Protein AF-A0A7W8QRR0-F1 (afdb_monomer)

Foldseek 3Di:
DDDDPPVLVVDDPVVNVVVVVVVVVVVVVVVVVVVVVVVVLVDAPPFADPPFPDRAWDFPVLQDPVLCCVLANAKDWPDWDWDGDRQKTKIKTKIWHPPCVVVVHFIKMKMKIKIQGHQHSVNPRHLQNVQLVVLVVVPVPFPPKDADPLQPDSKIKGAPDPPFLKIWIWHDDRNMIMIMIMFGDPPTDDDGDHNVNNRVSRSSSSSSSSVSD

Nearest PDB structures (foldseek):
  3aae-assembly1_A  TM=3.406E-01  e=8.409E-02  Gallus gallus
  3lk3-assembly1_A  TM=2.964E-01  e=2.289E-01  Gallus gallus
  5cxo-assembly1_A  TM=3.085E-01  e=5.195E+00  Streptomyces albus

Organism: NCBI:txid157465

Sequence (213 aa):
MAGLPNLWAAAPRRVRWAAAAAAAVLLLVAVSVTAVLWAESSGPSAEAGPDDLFQAAPECGDVPAGVLDAALGEAALDGAERGLLEDSDGAVCTWTSVGAAEDGAPPRVLRVDFRALFTDRAGEVPGAEAAADALAALEPIQRGVSAVPELGGDARAWRATPAGETAEVAFRKDNLIVRVSYGGADGADGPPLGYQDARTAAVAAAEGIEAAI

Secondary structure (DSSP, 8-state):
-PPPP-TTTSS-HHHHHHHHHHHHHHHHHHHHHHHHHHHHTTS---S--TT-S-SSPPPGGGS-HHHHHHHHSSEEEEEEEEEEETTEEEEEEEEEESSTTTTTPPPEEEEEEEEEEPPPTTSSS-HHHHHHHHHHTTGGG-SS-EE-GGG-TT-EEEESSTT---EEEEEEETTEEEEEEEEEPTT-SSPPPPHHHHHHHHHHHHHHHHTT-

Solvent-accessible surface area (backbone atoms only — not comparable to full-atom values): 11412 Å² total; per-residue (Å²): 139,81,79,80,73,66,67,78,77,76,50,58,69,68,58,54,50,52,51,50,50,51,50,51,50,52,50,51,52,50,53,49,51,51,52,50,54,52,48,59,76,64,46,54,40,89,57,44,37,95,84,32,81,45,69,55,36,64,54,72,83,68,54,51,65,71,39,47,41,73,70,41,45,54,62,44,81,78,43,80,47,73,48,81,42,74,27,20,28,32,21,39,27,32,33,37,26,49,71,30,67,83,77,67,38,47,39,37,34,45,34,41,38,30,34,12,26,25,22,37,90,84,68,79,49,49,7,41,56,54,26,50,51,58,56,56,67,54,57,89,78,54,71,77,67,37,79,36,68,93,55,36,91,82,11,35,34,30,44,73,39,100,88,50,35,31,10,30,28,39,33,63,58,69,9,26,34,43,37,24,33,17,27,57,47,87,91,51,70,65,80,78,60,51,40,69,60,20,35,52,47,16,49,54,40,46,53,52,44,60,77,74,108

Structure (mmCIF, N/CA/C/O backbone):
data_AF-A0A7W8QRR0-F1
#
_entry.id   AF-A0A7W8QRR0-F1
#
loop_
_atom_site.group_PDB
_atom_site.id
_atom_site.type_symbol
_atom_site.label_atom_id
_atom_site.label_alt_id
_atom_site.label_comp_id
_atom_site.label_asym_id
_atom_site.label_entity_id
_atom_site.label_seq_id
_atom_site.pdbx_PDB_ins_code
_atom_site.Cartn_x
_atom_site.Cartn_y
_atom_site.Cartn_z
_atom_site.occupancy
_atom_site.B_iso_or_equiv
_atom_site.auth_seq_id
_atom_site.auth_comp_id
_atom_site.auth_asym_id
_atom_site.auth_atom_id
_atom_site.pdbx_PDB_model_num
ATOM 1 N N . MET A 1 1 ? 22.836 8.130 -76.684 1.00 40.75 1 MET A N 1
ATOM 2 C CA . MET A 1 1 ? 22.484 8.330 -75.263 1.00 40.75 1 MET A CA 1
ATOM 3 C C . MET A 1 1 ? 21.878 9.720 -75.136 1.00 40.75 1 MET A C 1
ATOM 5 O O . MET A 1 1 ? 22.618 10.690 -75.103 1.00 40.75 1 MET A O 1
ATOM 9 N N . ALA A 1 2 ? 20.551 9.830 -75.205 1.00 44.88 2 ALA A N 1
ATOM 10 C CA . ALA A 1 2 ? 19.838 11.091 -75.005 1.00 44.88 2 ALA A CA 1
ATOM 11 C C . ALA A 1 2 ? 19.289 11.082 -73.575 1.00 44.88 2 ALA A C 1
ATOM 13 O O . ALA A 1 2 ? 18.556 10.163 -73.211 1.00 44.88 2 ALA A O 1
ATOM 14 N N . GLY A 1 3 ? 19.723 12.041 -72.755 1.00 51.47 3 GLY A N 1
ATOM 15 C CA . GLY A 1 3 ? 19.289 12.170 -71.368 1.00 51.47 3 GLY A CA 1
ATOM 16 C C . GLY A 1 3 ? 17.787 12.424 -71.297 1.00 51.47 3 GLY A C 1
ATOM 17 O O . GLY A 1 3 ? 17.265 13.259 -72.035 1.00 51.47 3 GLY A O 1
ATOM 18 N N . LEU A 1 4 ? 17.098 11.686 -70.425 1.00 55.16 4 LEU A N 1
ATOM 19 C CA . LEU A 1 4 ? 15.689 11.915 -70.120 1.00 55.16 4 LEU A CA 1
ATOM 20 C C . LEU A 1 4 ? 15.505 13.391 -69.720 1.00 55.16 4 LEU A C 1
ATOM 22 O O . LEU A 1 4 ? 16.163 13.842 -68.778 1.00 55.16 4 LEU A O 1
ATOM 26 N N . PRO A 1 5 ? 14.663 14.169 -70.424 1.00 55.78 5 PRO A N 1
ATOM 27 C CA . PRO A 1 5 ? 14.423 15.554 -70.058 1.00 55.78 5 PRO A CA 1
ATOM 28 C C . PRO A 1 5 ? 13.797 15.604 -68.663 1.00 55.78 5 PRO A C 1
ATOM 30 O O . PRO A 1 5 ? 12.880 14.845 -68.354 1.00 55.78 5 PRO A O 1
ATOM 33 N N . ASN A 1 6 ? 14.297 16.509 -67.819 1.00 60.16 6 ASN A N 1
ATOM 34 C CA . ASN A 1 6 ? 13.761 16.775 -66.486 1.00 60.16 6 ASN A CA 1
ATOM 35 C C . ASN A 1 6 ? 12.309 17.270 -66.612 1.00 60.16 6 ASN A C 1
ATOM 37 O O . ASN A 1 6 ? 12.057 18.470 -66.723 1.00 60.16 6 ASN A O 1
ATOM 41 N N . LEU A 1 7 ? 11.344 16.345 -66.593 1.00 58.03 7 LEU A N 1
ATOM 42 C CA . LEU A 1 7 ? 9.901 16.610 -66.713 1.00 58.03 7 LEU A CA 1
ATOM 43 C C . LEU A 1 7 ? 9.399 17.621 -65.662 1.00 58.03 7 LEU A C 1
ATOM 45 O O . LEU A 1 7 ? 8.435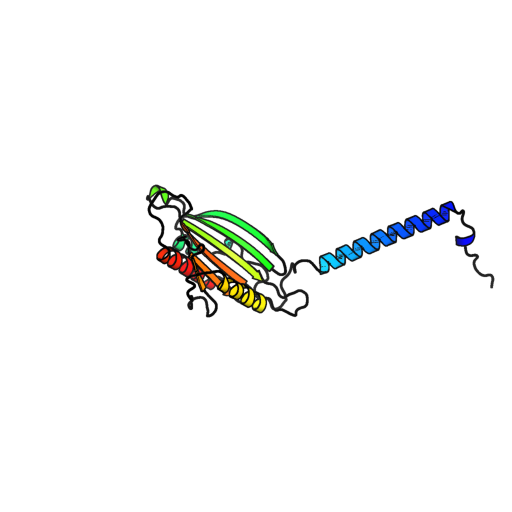 18.347 -65.888 1.00 58.03 7 LEU A O 1
ATOM 49 N N . TRP A 1 8 ? 10.124 17.751 -64.549 1.00 55.97 8 TRP A N 1
ATOM 50 C CA . TRP A 1 8 ? 9.920 18.763 -63.512 1.00 55.97 8 TRP A CA 1
ATOM 51 C C . TRP A 1 8 ? 10.148 20.211 -63.966 1.00 55.97 8 TRP A C 1
ATOM 53 O O . TRP A 1 8 ? 9.501 21.127 -63.456 1.00 55.97 8 TRP A O 1
ATOM 63 N N . ALA A 1 9 ? 11.057 20.447 -64.914 1.00 60.22 9 ALA A N 1
ATOM 64 C CA . ALA A 1 9 ? 11.371 21.790 -65.398 1.00 60.22 9 ALA A CA 1
ATOM 65 C C . ALA A 1 9 ? 10.285 22.340 -66.340 1.00 60.22 9 ALA A C 1
ATOM 67 O O . ALA A 1 9 ? 10.085 23.553 -66.381 1.00 60.22 9 ALA A O 1
ATOM 68 N N . ALA A 1 10 ? 9.565 21.453 -67.036 1.00 59.53 10 ALA A N 1
ATOM 69 C CA . ALA A 1 10 ? 8.539 21.787 -68.026 1.00 59.53 10 ALA A CA 1
ATOM 70 C C . ALA A 1 10 ? 7.119 21.944 -67.440 1.00 59.53 10 ALA A C 1
ATOM 72 O O . ALA A 1 10 ? 6.207 22.376 -68.143 1.00 59.53 10 ALA A O 1
ATOM 73 N N . ALA A 1 11 ? 6.910 21.608 -66.163 1.00 60.38 11 ALA A N 1
ATOM 74 C CA . ALA A 1 11 ? 5.594 21.682 -65.534 1.00 60.38 11 ALA A CA 1
ATOM 75 C C . ALA A 1 11 ? 5.156 23.140 -65.255 1.00 60.38 11 ALA A C 1
ATOM 77 O O . ALA A 1 11 ? 5.976 23.960 -64.816 1.00 60.38 11 ALA A O 1
ATOM 78 N N . PRO A 1 12 ? 3.860 23.479 -65.433 1.00 70.44 12 PRO A N 1
ATOM 79 C CA . PRO A 1 12 ? 3.345 24.807 -65.123 1.00 70.44 12 PRO A CA 1
ATOM 80 C C . PRO A 1 12 ? 3.604 25.156 -63.657 1.00 70.44 12 PRO A C 1
ATOM 82 O O . PRO A 1 12 ? 3.466 24.312 -62.771 1.00 70.44 12 PRO A O 1
ATOM 85 N N . ARG A 1 13 ? 3.919 26.428 -63.382 1.00 68.50 13 ARG A N 1
ATOM 86 C CA . ARG A 1 13 ? 4.275 26.927 -62.039 1.00 68.50 13 ARG A CA 1
ATOM 87 C C . ARG A 1 13 ? 3.301 26.440 -60.955 1.00 68.50 13 ARG A C 1
ATOM 89 O O . ARG A 1 13 ? 3.744 25.998 -59.905 1.00 68.50 13 ARG A O 1
ATOM 96 N N . ARG A 1 14 ? 1.991 26.436 -61.238 1.00 67.50 14 ARG A N 1
ATOM 97 C CA . ARG A 1 14 ? 0.933 25.975 -60.315 1.00 67.50 14 ARG A CA 1
ATOM 98 C C . ARG A 1 14 ? 1.041 24.489 -59.942 1.00 67.50 14 ARG A C 1
ATOM 100 O O . ARG A 1 14 ? 0.810 24.151 -58.79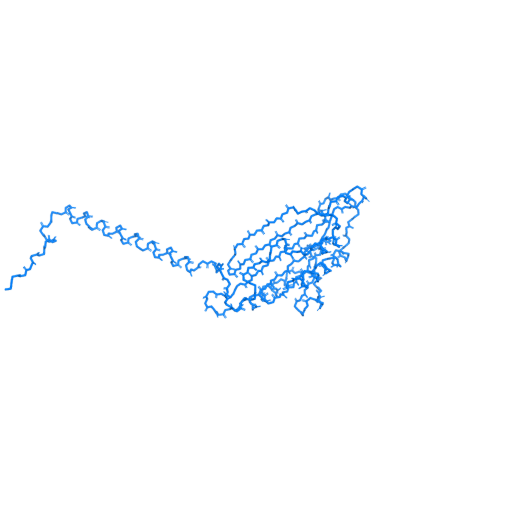0 1.00 67.50 14 ARG A O 1
ATOM 107 N N . VAL A 1 15 ? 1.445 23.625 -60.876 1.00 69.75 15 VAL A N 1
ATOM 108 C CA . VAL A 1 15 ? 1.649 22.183 -60.633 1.00 69.75 15 VAL A CA 1
ATOM 109 C C . VAL A 1 15 ? 2.884 21.955 -59.760 1.00 69.75 15 VAL A C 1
ATOM 111 O O . VAL A 1 15 ? 2.855 21.133 -58.851 1.00 69.75 15 VAL A O 1
ATOM 114 N N . ARG A 1 16 ? 3.946 22.742 -59.970 1.00 69.81 16 ARG A N 1
ATOM 115 C CA . ARG A 1 16 ? 5.166 22.691 -59.145 1.00 69.81 16 ARG A CA 1
ATOM 116 C C . ARG A 1 16 ? 4.905 23.176 -57.715 1.00 69.81 16 ARG A C 1
ATOM 118 O O . ARG A 1 16 ? 5.397 22.563 -56.777 1.00 69.81 16 ARG A O 1
ATOM 125 N N . TRP A 1 17 ? 4.093 24.223 -57.550 1.00 73.38 17 TRP A N 1
ATOM 126 C CA . TRP A 1 17 ? 3.653 24.702 -56.234 1.00 73.38 17 TRP A CA 1
ATOM 127 C C . TRP A 1 17 ? 2.748 23.695 -55.517 1.00 73.38 17 TRP A C 1
ATOM 129 O O . TRP A 1 17 ? 2.952 23.452 -54.334 1.00 73.38 17 TRP A O 1
ATOM 139 N N . ALA A 1 18 ? 1.804 23.067 -56.223 1.00 71.81 18 ALA A N 1
ATOM 140 C CA . ALA A 1 18 ? 0.949 22.029 -55.647 1.00 71.81 18 ALA A CA 1
ATOM 141 C C . ALA A 1 18 ? 1.757 20.797 -55.201 1.00 71.81 18 ALA A C 1
ATOM 143 O O . ALA A 1 18 ? 1.538 20.285 -54.107 1.00 71.81 18 ALA A O 1
ATOM 144 N N . ALA A 1 19 ? 2.736 20.363 -56.002 1.00 71.75 19 ALA A N 1
ATOM 145 C CA . ALA A 1 19 ? 3.623 19.256 -55.647 1.00 71.75 19 ALA A CA 1
ATOM 146 C C . ALA A 1 19 ? 4.534 19.594 -54.454 1.00 71.75 19 ALA A C 1
ATOM 148 O O . ALA A 1 19 ? 4.700 18.772 -53.558 1.00 71.75 19 ALA A O 1
ATOM 149 N N . ALA A 1 20 ? 5.086 20.812 -54.407 1.00 75.56 20 ALA A N 1
ATOM 150 C CA . ALA A 1 20 ? 5.884 21.273 -53.272 1.00 75.56 20 ALA A CA 1
ATOM 151 C C . ALA A 1 20 ? 5.048 21.383 -51.987 1.00 75.56 20 ALA A C 1
ATOM 153 O O . ALA A 1 20 ? 5.510 20.977 -50.925 1.00 75.56 20 ALA A O 1
ATOM 154 N N . ALA A 1 21 ? 3.806 21.869 -52.083 1.00 75.25 21 ALA A N 1
ATOM 155 C CA . ALA A 1 21 ? 2.882 21.926 -50.955 1.00 75.25 21 ALA A CA 1
ATOM 156 C C . ALA A 1 21 ? 2.516 20.521 -50.454 1.00 75.25 21 ALA A C 1
ATOM 158 O O . ALA A 1 21 ? 2.572 20.272 -49.255 1.00 75.25 21 ALA A O 1
ATOM 159 N N . ALA A 1 22 ? 2.220 19.582 -51.357 1.00 76.19 22 ALA A N 1
ATOM 160 C CA . ALA A 1 22 ? 1.944 18.195 -50.990 1.00 76.19 22 ALA A CA 1
ATOM 161 C C . ALA A 1 22 ? 3.152 17.525 -50.311 1.00 76.19 22 ALA A C 1
ATOM 163 O O . ALA A 1 22 ? 2.991 16.866 -49.287 1.00 76.19 22 ALA A O 1
ATOM 164 N N . ALA A 1 23 ? 4.365 17.742 -50.829 1.00 77.88 23 ALA A N 1
ATOM 165 C CA . ALA A 1 23 ? 5.591 17.238 -50.213 1.00 77.88 23 ALA A CA 1
ATOM 166 C C . ALA A 1 23 ? 5.844 17.855 -48.827 1.00 77.88 23 ALA A C 1
ATOM 168 O O . ALA A 1 23 ? 6.228 17.145 -47.903 1.00 77.88 23 ALA A O 1
ATOM 169 N N . ALA A 1 24 ? 5.586 19.156 -48.661 1.00 78.81 24 ALA A N 1
ATOM 170 C CA . ALA A 1 24 ? 5.710 19.833 -47.374 1.00 78.81 24 ALA A CA 1
ATOM 171 C C . ALA A 1 24 ? 4.697 19.307 -46.345 1.00 78.81 24 ALA A C 1
ATOM 173 O O . ALA A 1 24 ? 5.064 19.083 -45.196 1.00 78.81 24 ALA A O 1
ATOM 174 N N . VAL A 1 25 ? 3.448 19.052 -46.755 1.00 82.19 25 VAL A N 1
ATOM 175 C CA . VAL A 1 25 ? 2.437 18.430 -45.885 1.00 82.19 25 VAL A CA 1
ATOM 176 C C . VAL A 1 25 ? 2.857 17.014 -45.496 1.00 82.19 25 VAL A C 1
ATOM 178 O O . VAL A 1 25 ? 2.801 16.677 -44.320 1.00 82.19 25 VAL A O 1
ATOM 181 N N . LEU A 1 26 ? 3.335 16.202 -46.441 1.00 81.12 26 LEU A N 1
ATOM 182 C CA . LEU A 1 26 ? 3.816 14.848 -46.145 1.00 81.12 26 LEU A CA 1
ATOM 183 C C . LEU A 1 26 ? 5.010 14.851 -45.184 1.00 81.12 26 LEU A C 1
ATOM 185 O O . LEU A 1 26 ? 5.054 14.026 -44.279 1.00 81.12 26 LEU A O 1
ATOM 189 N N . LEU A 1 27 ? 5.943 15.794 -45.337 1.00 84.00 27 LEU A N 1
ATOM 190 C CA . LEU A 1 27 ? 7.058 15.973 -44.404 1.00 84.00 27 LEU A CA 1
ATOM 191 C C . LEU A 1 27 ? 6.576 16.398 -43.015 1.00 84.00 27 LEU A C 1
ATOM 193 O O . LEU A 1 27 ? 7.043 15.848 -42.026 1.00 84.00 27 LEU A O 1
ATOM 197 N N . LEU A 1 28 ? 5.624 17.330 -42.928 1.00 80.81 28 LEU A N 1
ATOM 198 C CA . LEU A 1 28 ? 5.029 17.738 -41.653 1.00 80.81 28 LEU A CA 1
ATOM 199 C C . LEU A 1 28 ? 4.323 16.570 -40.958 1.00 80.81 28 LEU A C 1
ATOM 201 O O . LEU A 1 28 ? 4.505 16.388 -39.757 1.00 80.81 28 LEU A O 1
ATOM 205 N N . VAL A 1 29 ? 3.570 15.755 -41.703 1.00 78.12 29 VAL A N 1
ATOM 206 C CA . VAL A 1 29 ? 2.917 14.543 -41.182 1.00 78.12 29 VAL A CA 1
ATOM 207 C C . VAL A 1 29 ? 3.959 13.524 -40.724 1.00 78.12 29 VAL A C 1
ATOM 209 O O . VAL A 1 29 ? 3.855 13.008 -39.620 1.00 78.12 29 VAL A O 1
ATOM 212 N N . ALA A 1 30 ? 5.002 13.271 -41.516 1.00 75.81 30 ALA A N 1
ATOM 213 C CA . ALA A 1 30 ? 6.063 12.344 -41.134 1.00 75.81 30 ALA A CA 1
ATOM 214 C C . ALA A 1 30 ? 6.783 12.796 -39.854 1.00 75.81 30 ALA A C 1
ATOM 216 O O . ALA A 1 30 ? 6.944 11.992 -38.946 1.00 75.81 30 ALA A O 1
ATOM 217 N N . VAL A 1 31 ? 7.141 14.083 -39.754 1.00 81.38 31 VAL A N 1
ATOM 218 C CA . VAL A 1 31 ? 7.804 14.660 -38.573 1.00 81.38 31 VAL A CA 1
ATOM 219 C C . VAL A 1 31 ? 6.910 14.587 -37.338 1.00 81.38 31 VAL A C 1
ATOM 221 O O . VAL A 1 31 ? 7.394 14.246 -36.262 1.00 81.38 31 VAL A O 1
ATOM 224 N N . SER A 1 32 ? 5.614 14.876 -37.477 1.00 70.44 32 SER A N 1
ATOM 225 C CA . SER A 1 32 ? 4.671 14.792 -36.356 1.00 70.44 32 SER A CA 1
ATOM 226 C C . SER A 1 32 ? 4.441 13.349 -35.910 1.00 70.44 32 SER A C 1
ATOM 228 O O . SER A 1 32 ? 4.484 13.091 -34.714 1.00 70.44 32 SER A O 1
ATOM 230 N N . VAL A 1 33 ? 4.312 12.394 -36.836 1.00 71.31 33 VAL A N 1
ATOM 231 C CA . VAL A 1 33 ? 4.212 10.963 -36.501 1.00 71.31 33 VAL A CA 1
ATOM 232 C C . VAL A 1 33 ? 5.488 10.460 -35.825 1.00 71.31 33 VAL A C 1
ATOM 234 O O . VAL A 1 33 ? 5.399 9.790 -34.804 1.00 71.31 33 VAL A O 1
ATOM 237 N N . THR A 1 34 ? 6.681 10.819 -36.312 1.00 67.44 34 THR A N 1
ATOM 238 C CA . THR A 1 34 ? 7.929 10.424 -35.638 1.00 67.44 34 THR A CA 1
ATOM 239 C C . THR A 1 34 ? 8.107 11.102 -34.285 1.00 67.44 34 THR A C 1
ATOM 241 O O . THR A 1 34 ? 8.627 10.473 -33.375 1.00 67.44 34 THR A O 1
ATOM 244 N N . ALA A 1 35 ? 7.668 12.354 -34.121 1.00 66.56 35 ALA A N 1
ATOM 245 C CA . ALA A 1 35 ? 7.717 13.039 -32.831 1.00 66.56 35 ALA A CA 1
ATOM 246 C C . ALA A 1 35 ? 6.758 12.404 -31.813 1.00 66.56 35 ALA A C 1
ATOM 248 O O . ALA A 1 35 ? 7.129 12.261 -30.654 1.00 66.56 35 ALA A O 1
ATOM 249 N N . VAL A 1 36 ? 5.564 11.981 -32.247 1.00 62.91 36 VAL A N 1
ATOM 250 C CA . VAL A 1 36 ? 4.604 11.252 -31.403 1.00 62.91 36 VAL A CA 1
ATOM 251 C C . VAL A 1 36 ? 5.145 9.877 -31.029 1.00 62.91 36 VAL A C 1
ATOM 253 O O . VAL A 1 36 ? 5.167 9.560 -29.851 1.00 62.91 36 VAL A O 1
ATOM 256 N N . LEU A 1 37 ? 5.675 9.107 -31.982 1.00 62.62 37 LEU A N 1
ATOM 257 C CA . LEU A 1 37 ? 6.268 7.794 -31.699 1.00 62.62 37 LEU A CA 1
ATOM 258 C C . LEU A 1 37 ? 7.496 7.895 -30.782 1.00 62.62 37 LEU A C 1
ATOM 260 O O . LEU A 1 37 ? 7.710 7.037 -29.932 1.00 62.62 37 LEU A O 1
ATOM 264 N N . TRP A 1 38 ? 8.299 8.953 -30.927 1.00 62.28 38 TRP A N 1
ATOM 265 C CA . TRP A 1 38 ? 9.433 9.206 -30.041 1.00 62.28 38 TRP A CA 1
ATOM 266 C C . TRP A 1 38 ? 8.976 9.625 -28.636 1.00 62.28 38 TRP A C 1
ATOM 268 O O . TRP A 1 38 ? 9.526 9.150 -27.644 1.00 62.28 38 TRP A O 1
ATOM 278 N N . ALA A 1 39 ? 7.926 10.443 -28.536 1.00 57.31 39 ALA A N 1
ATOM 279 C CA . ALA A 1 39 ? 7.293 10.787 -27.266 1.00 57.31 39 ALA A CA 1
ATOM 280 C C . ALA A 1 39 ? 6.615 9.574 -26.600 1.00 57.31 39 ALA A C 1
ATOM 282 O O . ALA A 1 39 ? 6.719 9.428 -25.391 1.00 57.31 39 ALA A O 1
ATOM 283 N N . GLU A 1 40 ? 6.004 8.664 -27.364 1.00 54.09 40 GLU A N 1
ATOM 284 C CA . GLU A 1 40 ? 5.464 7.394 -26.855 1.00 54.09 40 GLU A CA 1
ATOM 285 C C . GLU A 1 40 ? 6.587 6.461 -26.387 1.00 54.09 40 GLU A C 1
ATOM 287 O O . GLU A 1 40 ? 6.479 5.861 -25.321 1.00 54.09 40 GLU A O 1
ATOM 292 N N . SER A 1 41 ? 7.721 6.424 -27.097 1.00 52.78 41 SER A N 1
ATOM 293 C CA . SER A 1 41 ? 8.932 5.725 -26.635 1.00 52.78 41 SER A CA 1
ATOM 294 C C . SER A 1 41 ? 9.626 6.400 -25.445 1.00 52.78 41 SER A C 1
ATOM 296 O O . SER A 1 41 ? 10.570 5.841 -24.900 1.00 52.78 41 SER A O 1
ATOM 298 N N . SER A 1 42 ? 9.165 7.591 -25.053 1.00 53.47 42 SER A N 1
ATOM 299 C CA . SER A 1 42 ? 9.617 8.355 -23.884 1.00 53.47 42 SER A CA 1
ATOM 300 C C . SER A 1 42 ? 8.521 8.481 -22.814 1.00 53.47 42 SER A C 1
ATOM 302 O O . SER A 1 42 ? 8.705 9.216 -21.850 1.00 53.47 42 SER A O 1
ATOM 304 N N . GLY A 1 43 ? 7.370 7.815 -22.984 1.00 53.44 43 GLY A N 1
ATOM 305 C CA . GLY A 1 43 ? 6.260 7.854 -22.027 1.00 53.44 43 GLY A CA 1
ATOM 306 C C . GLY A 1 43 ? 6.580 7.098 -20.730 1.00 53.44 43 GLY A C 1
ATOM 307 O O . GLY A 1 43 ? 7.647 6.498 -20.643 1.00 53.44 43 GLY A O 1
ATOM 308 N N . PRO A 1 44 ? 5.681 7.057 -19.735 1.00 56.22 44 PRO A N 1
ATOM 309 C CA . PRO A 1 44 ? 5.832 6.153 -18.586 1.00 56.22 44 PRO A CA 1
ATOM 310 C C . PRO A 1 44 ? 6.162 4.728 -19.075 1.00 56.22 44 PRO A C 1
ATOM 312 O O . PRO A 1 44 ? 5.559 4.288 -20.061 1.00 56.22 44 PRO A O 1
ATOM 315 N N . SER A 1 45 ? 7.128 4.011 -18.484 1.00 59.19 45 SER A N 1
ATOM 316 C CA . SER A 1 45 ? 7.287 2.583 -18.798 1.00 59.19 45 SER A CA 1
ATOM 317 C C . SER A 1 45 ? 5.999 1.875 -18.395 1.00 59.19 45 SER A C 1
ATOM 319 O O . SER A 1 45 ? 5.652 1.801 -17.222 1.00 59.19 45 SER A O 1
ATOM 321 N N . ALA A 1 46 ? 5.241 1.437 -19.400 1.00 66.12 46 ALA A N 1
ATOM 322 C CA . ALA A 1 46 ? 3.957 0.768 -19.218 1.00 66.12 46 ALA A CA 1
ATOM 323 C C . ALA A 1 46 ? 4.119 -0.721 -18.874 1.00 66.12 46 ALA A C 1
ATOM 325 O O . ALA A 1 46 ? 3.131 -1.394 -18.599 1.00 66.12 46 ALA A O 1
ATOM 326 N N . GLU A 1 47 ? 5.348 -1.231 -18.938 1.00 79.31 47 GLU A N 1
ATOM 327 C CA . GLU A 1 47 ? 5.682 -2.637 -18.768 1.00 79.31 47 GLU A CA 1
ATOM 328 C C . GLU A 1 47 ? 6.884 -2.754 -17.836 1.00 79.31 47 GLU A C 1
ATOM 330 O O . GLU A 1 47 ? 7.790 -1.916 -17.870 1.00 79.31 47 GLU A O 1
ATOM 335 N N . ALA A 1 48 ? 6.872 -3.797 -17.015 1.00 86.38 48 ALA A N 1
ATOM 336 C CA . ALA A 1 48 ? 7.962 -4.110 -16.116 1.00 86.38 48 ALA A CA 1
ATOM 337 C C . ALA A 1 48 ? 9.174 -4.672 -16.871 1.00 86.38 48 ALA A C 1
ATOM 339 O O . ALA A 1 48 ? 9.058 -5.289 -17.935 1.00 86.38 48 ALA A O 1
ATOM 340 N N . GLY A 1 49 ? 10.354 -4.478 -16.293 1.00 86.12 49 GLY A N 1
ATOM 341 C CA . GLY A 1 49 ? 11.581 -5.107 -16.744 1.00 86.12 49 GLY A CA 1
ATOM 342 C C . GLY A 1 49 ? 11.552 -6.631 -16.557 1.00 86.12 49 GLY A C 1
ATOM 343 O O . GLY A 1 49 ? 10.769 -7.168 -15.770 1.00 86.12 49 GLY A O 1
ATOM 344 N N . PRO A 1 50 ? 12.435 -7.363 -17.257 1.00 86.75 50 PRO A N 1
ATOM 345 C CA . PRO A 1 50 ? 12.501 -8.823 -17.168 1.00 86.75 50 PRO A CA 1
ATOM 346 C C . PRO A 1 50 ? 12.934 -9.333 -15.786 1.00 86.75 50 PRO A C 1
ATOM 348 O O . PRO A 1 50 ? 12.638 -10.478 -15.449 1.00 86.75 50 PRO A O 1
ATOM 351 N N . ASP A 1 51 ? 13.630 -8.497 -15.016 1.00 89.69 51 ASP A N 1
ATOM 352 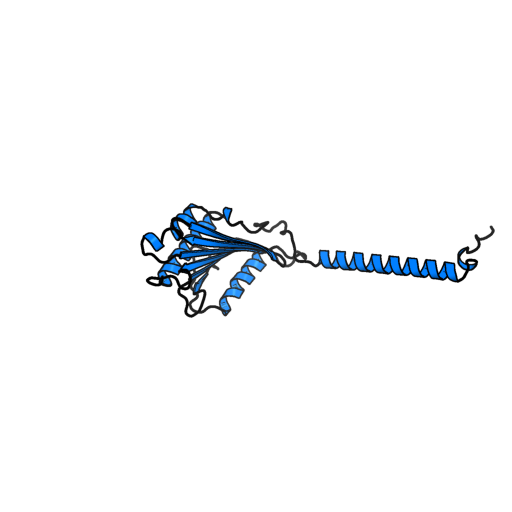C CA . ASP A 1 51 ? 14.134 -8.822 -13.681 1.00 89.69 51 ASP A CA 1
ATOM 353 C C . ASP A 1 5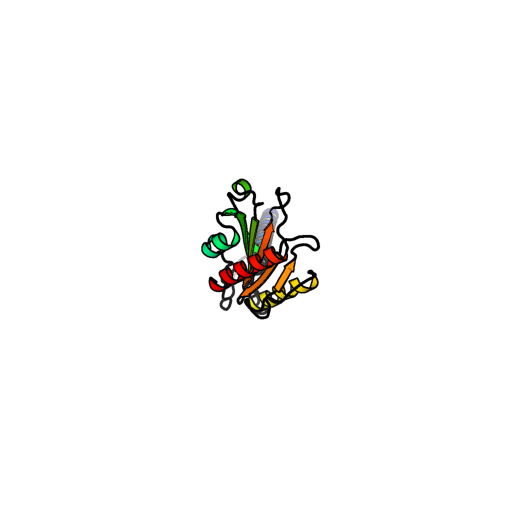1 ? 13.220 -8.296 -12.557 1.00 89.69 51 ASP A C 1
ATOM 355 O O . ASP A 1 51 ? 13.467 -8.590 -11.390 1.00 89.69 51 ASP A O 1
ATOM 359 N N . ASP A 1 52 ? 12.158 -7.551 -12.890 1.00 94.31 52 ASP A N 1
ATOM 360 C CA . ASP A 1 52 ? 11.184 -7.072 -11.908 1.00 94.31 52 ASP A CA 1
ATOM 361 C C . ASP A 1 52 ? 10.280 -8.228 -11.458 1.00 94.31 52 ASP A C 1
ATOM 363 O O . ASP A 1 52 ? 9.616 -8.878 -12.277 1.00 94.31 52 ASP A O 1
ATOM 367 N N . LEU A 1 53 ? 10.209 -8.480 -10.148 1.00 96.12 53 LEU A N 1
ATOM 368 C CA . LEU A 1 53 ? 9.389 -9.567 -9.611 1.00 96.12 53 LEU A CA 1
ATOM 369 C C . LEU A 1 53 ? 7.890 -9.328 -9.853 1.00 96.12 53 LEU A C 1
ATOM 371 O O . LEU A 1 53 ? 7.164 -10.228 -10.282 1.00 96.12 53 LEU A O 1
ATOM 375 N N . PHE A 1 54 ? 7.429 -8.108 -9.589 1.00 95.00 54 PHE A N 1
ATOM 376 C CA . PHE A 1 54 ? 6.051 -7.681 -9.784 1.00 95.00 54 PHE A CA 1
ATOM 377 C C . PHE A 1 54 ? 5.906 -7.009 -11.145 1.00 95.00 54 PHE A C 1
ATOM 379 O O . PHE A 1 54 ? 6.290 -5.856 -11.336 1.00 95.00 54 PHE A O 1
ATOM 386 N N . GLN A 1 55 ? 5.306 -7.747 -12.079 1.00 92.62 55 GLN A N 1
ATOM 387 C CA . GLN A 1 55 ? 5.028 -7.292 -13.447 1.00 92.62 55 GLN A CA 1
ATOM 388 C C . GLN A 1 55 ? 3.845 -6.308 -13.527 1.00 92.62 55 GLN A C 1
ATOM 390 O O . GLN A 1 55 ? 3.641 -5.649 -14.543 1.00 92.62 55 GLN A O 1
ATOM 395 N N . ALA A 1 56 ? 3.053 -6.228 -12.458 1.00 92.25 56 ALA A N 1
ATOM 396 C CA . ALA A 1 56 ? 1.955 -5.293 -12.258 1.00 92.25 56 ALA A CA 1
ATOM 397 C C . ALA A 1 56 ? 1.689 -5.153 -10.749 1.00 92.25 56 ALA A C 1
ATOM 399 O O . ALA A 1 56 ? 2.075 -6.031 -9.970 1.00 92.25 56 ALA A O 1
ATOM 400 N N . ALA A 1 57 ? 1.018 -4.080 -10.328 1.00 94.50 57 ALA A N 1
ATOM 401 C CA . ALA A 1 57 ? 0.576 -3.962 -8.941 1.00 94.50 57 ALA A CA 1
ATOM 402 C C . ALA A 1 57 ? -0.530 -4.993 -8.637 1.00 94.50 57 ALA A C 1
ATOM 404 O O . ALA A 1 57 ? -1.401 -5.205 -9.492 1.00 94.50 57 ALA A O 1
ATOM 405 N N . PRO A 1 58 ? -0.527 -5.602 -7.432 1.00 96.12 58 PRO A N 1
ATOM 406 C CA . PRO A 1 58 ? -1.660 -6.382 -6.947 1.00 96.12 58 PRO A CA 1
ATOM 407 C C . PRO A 1 58 ? -2.970 -5.592 -6.993 1.00 96.12 58 PRO A C 1
ATOM 409 O O . PRO A 1 58 ? -2.997 -4.369 -6.835 1.00 96.12 58 PRO A O 1
ATOM 412 N N . GLU A 1 59 ? -4.069 -6.305 -7.192 1.00 94.00 59 GLU A N 1
ATOM 413 C CA . GLU A 1 59 ? -5.418 -5.759 -7.200 1.00 94.00 59 GLU A CA 1
ATOM 414 C C . GLU A 1 59 ? -6.058 -5.826 -5.810 1.00 94.00 59 GLU A C 1
ATOM 416 O O . GLU A 1 59 ? -5.632 -6.557 -4.918 1.00 94.00 59 GLU A O 1
ATOM 421 N N . CYS A 1 60 ? -7.167 -5.108 -5.621 1.00 95.44 60 CYS A N 1
ATOM 422 C CA . CYS A 1 60 ? -7.906 -5.147 -4.357 1.00 95.44 60 CYS A CA 1
ATOM 423 C C . CYS A 1 60 ? -8.424 -6.551 -4.010 1.00 95.44 60 CYS A C 1
ATOM 425 O O . CYS A 1 60 ? -8.593 -6.864 -2.835 1.00 95.44 60 CYS A O 1
ATOM 427 N N . GLY A 1 61 ? -8.660 -7.399 -5.017 1.00 94.56 61 GLY A N 1
ATOM 428 C CA . GLY A 1 61 ? -9.048 -8.798 -4.822 1.00 94.56 61 GLY A CA 1
ATOM 429 C C . GLY A 1 61 ? -7.915 -9.706 -4.336 1.00 94.56 61 GLY A C 1
ATOM 430 O O . GLY A 1 61 ? -8.205 -10.795 -3.846 1.00 94.56 61 GLY A O 1
ATOM 431 N N . ASP A 1 62 ? -6.660 -9.261 -4.435 1.00 96.00 62 ASP A N 1
ATOM 432 C CA . ASP A 1 62 ? -5.492 -10.017 -3.975 1.00 96.00 62 ASP A CA 1
ATOM 433 C C . ASP A 1 62 ? -5.241 -9.836 -2.468 1.00 96.00 62 ASP A C 1
ATOM 435 O O . ASP A 1 62 ? -4.495 -10.609 -1.866 1.00 96.00 62 ASP A O 1
ATOM 439 N N . VAL A 1 63 ? -5.892 -8.856 -1.821 1.00 97.50 63 VAL A N 1
ATOM 440 C CA . VAL A 1 63 ? -5.856 -8.724 -0.358 1.00 97.50 63 VAL A CA 1
ATOM 441 C C . VAL A 1 63 ? -6.618 -9.899 0.269 1.00 97.50 63 VAL A C 1
ATOM 443 O O . VAL A 1 63 ? -7.815 -10.057 0.008 1.00 97.50 63 VAL A O 1
ATOM 446 N N . PRO A 1 64 ? -5.980 -10.725 1.123 1.00 97.12 64 PRO A N 1
ATOM 447 C CA . PRO A 1 64 ? -6.628 -11.916 1.655 1.00 97.12 64 PRO A CA 1
ATOM 448 C C . PRO A 1 64 ? -7.879 -11.587 2.474 1.00 97.12 64 PRO A C 1
ATOM 450 O O . PRO A 1 64 ? -7.840 -10.749 3.374 1.00 97.12 64 PRO A O 1
ATOM 453 N N . ALA A 1 65 ? -8.969 -12.328 2.251 1.00 95.62 65 ALA A N 1
ATOM 454 C CA . ALA A 1 65 ? -10.213 -12.147 3.006 1.00 95.62 65 ALA A CA 1
ATOM 455 C C . ALA A 1 65 ? -10.002 -12.264 4.527 1.00 95.62 65 ALA A C 1
ATOM 457 O O . ALA A 1 65 ? -10.534 -11.463 5.281 1.00 95.62 65 ALA A O 1
ATOM 458 N N . GLY A 1 66 ? -9.139 -13.184 4.978 1.00 96.69 66 GLY A N 1
ATOM 459 C CA . GLY A 1 66 ? -8.813 -13.322 6.402 1.00 96.69 66 GLY A CA 1
ATOM 460 C C . GLY A 1 66 ? -8.123 -12.094 7.011 1.00 96.69 66 GLY A C 1
ATOM 461 O O . GLY A 1 66 ? -8.265 -11.859 8.207 1.00 96.69 66 GLY A O 1
ATOM 462 N N . VAL A 1 67 ? -7.412 -11.294 6.205 1.00 97.31 67 VAL A N 1
ATOM 463 C CA . VAL A 1 67 ? -6.849 -10.007 6.645 1.00 97.31 67 VAL A CA 1
ATOM 464 C C . VAL A 1 67 ? -7.959 -8.974 6.814 1.00 97.31 67 VAL A C 1
ATOM 466 O O . VAL A 1 67 ? -7.990 -8.277 7.827 1.00 97.31 67 VAL A O 1
ATOM 469 N N . LEU A 1 68 ? -8.885 -8.903 5.854 1.00 96.75 68 LEU A N 1
ATOM 470 C CA . LEU A 1 68 ? -10.034 -7.997 5.915 1.00 96.75 68 LEU A CA 1
ATOM 471 C C . LEU A 1 68 ? -10.942 -8.332 7.104 1.00 96.75 68 LEU A C 1
ATOM 473 O O . LEU A 1 68 ? -11.251 -7.443 7.892 1.00 96.75 68 LEU A O 1
ATOM 477 N N . ASP A 1 69 ? -11.271 -9.610 7.295 1.00 95.25 69 ASP A N 1
ATOM 478 C CA . ASP A 1 69 ? -12.105 -10.084 8.402 1.00 95.25 69 ASP A CA 1
ATOM 479 C C . ASP A 1 69 ? -11.455 -9.792 9.763 1.00 95.25 69 ASP A C 1
ATOM 481 O O . ASP A 1 69 ? -12.127 -9.373 10.706 1.00 95.25 69 ASP A O 1
ATOM 485 N N . ALA A 1 70 ? -10.136 -9.976 9.884 1.00 95.12 70 ALA A N 1
ATOM 486 C CA . ALA A 1 70 ? -9.417 -9.692 11.124 1.00 95.12 70 ALA A CA 1
ATOM 487 C C . ALA A 1 70 ? -9.332 -8.188 11.433 1.00 95.12 70 ALA A C 1
ATOM 489 O O . ALA A 1 70 ? -9.379 -7.801 12.601 1.00 95.12 70 ALA A O 1
ATOM 490 N N . ALA A 1 71 ? -9.190 -7.345 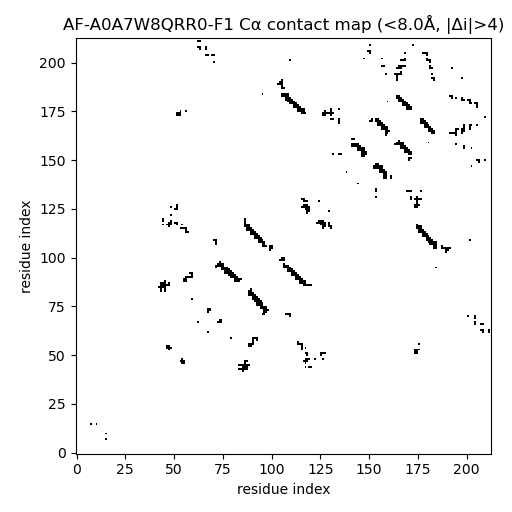10.405 1.00 94.75 71 ALA A N 1
ATOM 491 C CA . ALA A 1 71 ? -9.046 -5.902 10.571 1.00 94.75 71 ALA A CA 1
ATOM 492 C C . ALA A 1 71 ? -10.392 -5.180 10.739 1.00 94.75 71 ALA A C 1
ATOM 494 O O . ALA A 1 71 ? -10.484 -4.234 11.518 1.00 94.75 71 ALA A O 1
ATOM 495 N N . LEU A 1 72 ? -11.421 -5.596 10.001 1.00 93.75 72 LEU A N 1
ATOM 496 C CA . LEU A 1 72 ? -12.680 -4.863 9.855 1.00 93.75 72 LEU A CA 1
ATOM 497 C C . LEU A 1 72 ? -13.922 -5.676 10.243 1.00 93.75 72 LEU A C 1
ATOM 499 O O . LEU A 1 72 ? -14.990 -5.083 10.387 1.00 93.75 72 LEU A O 1
ATOM 503 N N . GLY A 1 73 ? -13.805 -6.994 10.428 1.00 92.25 73 GLY A N 1
ATOM 504 C CA . GLY A 1 73 ? -14.968 -7.874 10.499 1.00 92.25 73 GLY A CA 1
ATOM 505 C C . GLY A 1 73 ? -15.684 -7.903 9.152 1.00 92.25 73 GLY A C 1
ATOM 506 O O . GLY A 1 73 ? -15.055 -8.069 8.110 1.00 92.25 73 GLY A O 1
ATOM 507 N N . GLU A 1 74 ? -17.000 -7.699 9.154 1.00 90.75 74 GLU A N 1
ATOM 508 C CA . GLU A 1 74 ? -17.721 -7.482 7.901 1.00 90.75 74 GLU A CA 1
ATOM 509 C C . GLU A 1 74 ? -17.311 -6.133 7.292 1.00 90.75 74 GLU A C 1
ATOM 511 O O . GLU A 1 74 ? -17.375 -5.098 7.956 1.00 90.75 74 GLU A O 1
ATOM 516 N N . ALA A 1 75 ? -16.919 -6.118 6.017 1.00 92.88 75 ALA A N 1
ATOM 517 C CA . ALA A 1 75 ? -16.457 -4.913 5.333 1.00 92.88 75 ALA A CA 1
ATOM 518 C C . ALA A 1 75 ? -17.035 -4.781 3.922 1.00 92.88 75 ALA A C 1
ATOM 520 O O . ALA A 1 75 ? -17.235 -5.770 3.214 1.00 92.88 75 ALA A O 1
ATOM 521 N N . ALA A 1 76 ? -17.253 -3.539 3.497 1.00 94.06 76 ALA A N 1
ATOM 522 C CA . ALA A 1 76 ? -17.579 -3.195 2.120 1.00 94.06 76 ALA A CA 1
ATOM 523 C C . ALA A 1 76 ? -16.371 -2.530 1.451 1.00 94.06 76 ALA A C 1
ATOM 525 O O . ALA A 1 76 ? -15.672 -1.732 2.071 1.00 94.06 76 ALA A O 1
ATOM 526 N N . LEU A 1 77 ? -16.128 -2.866 0.183 1.00 96.06 77 LEU A N 1
ATOM 527 C CA . LEU A 1 77 ? -15.154 -2.169 -0.656 1.00 96.06 77 LEU A CA 1
ATOM 528 C C . LEU A 1 77 ? -15.780 -0.857 -1.144 1.00 96.06 77 LEU A C 1
ATOM 530 O O . LEU A 1 77 ? -16.729 -0.883 -1.928 1.00 96.06 77 LEU A O 1
ATOM 534 N N . ASP A 1 78 ? -15.239 0.273 -0.699 1.00 92.44 78 ASP A N 1
ATOM 535 C CA . ASP A 1 78 ? -15.735 1.609 -1.049 1.00 92.44 78 ASP A CA 1
ATOM 536 C C . ASP A 1 78 ? -15.053 2.178 -2.291 1.00 92.44 78 ASP A C 1
ATOM 538 O O . ASP A 1 78 ? -15.650 2.955 -3.038 1.00 92.44 78 ASP A O 1
ATOM 542 N N . GLY A 1 79 ? -13.791 1.804 -2.514 1.00 92.19 79 GLY A N 1
ATOM 543 C CA . GLY A 1 79 ? -12.982 2.330 -3.606 1.00 92.19 79 GLY A CA 1
ATOM 544 C C . GLY A 1 79 ? -11.934 1.335 -4.078 1.00 92.19 79 GLY A C 1
ATOM 545 O O . GLY A 1 79 ? -11.239 0.723 -3.269 1.00 92.19 79 GLY A O 1
ATOM 546 N N . ALA A 1 80 ? -11.825 1.205 -5.397 1.00 94.19 80 ALA A N 1
ATOM 547 C CA . ALA A 1 80 ? -10.792 0.447 -6.086 1.00 94.19 80 ALA A CA 1
ATOM 548 C C . ALA A 1 80 ? -10.312 1.279 -7.277 1.00 94.19 80 ALA A C 1
ATOM 550 O O . ALA A 1 80 ? -10.957 1.328 -8.326 1.00 94.19 80 ALA A O 1
ATOM 551 N N . GLU A 1 81 ? -9.208 1.985 -7.082 1.00 92.50 81 GLU A N 1
ATOM 552 C CA . GLU A 1 81 ? -8.576 2.810 -8.104 1.00 92.50 81 GLU A CA 1
ATOM 553 C C . GLU A 1 81 ? -7.343 2.086 -8.636 1.00 92.50 81 GLU A C 1
ATOM 555 O O . GLU A 1 81 ? -6.609 1.455 -7.880 1.00 92.50 81 GLU A O 1
ATOM 560 N N . ARG A 1 82 ? -7.099 2.190 -9.942 1.00 89.12 82 ARG A N 1
ATOM 561 C CA . ARG A 1 82 ? -5.876 1.701 -10.578 1.00 89.12 82 ARG A CA 1
ATOM 562 C C . ARG A 1 82 ? -5.391 2.731 -11.578 1.00 89.12 82 ARG A C 1
ATOM 564 O O . ARG A 1 82 ? -6.204 3.358 -12.261 1.00 89.12 82 ARG A O 1
ATOM 571 N N . GLY A 1 83 ? -4.082 2.889 -11.686 1.00 80.25 83 GLY A N 1
ATOM 572 C CA . GLY A 1 83 ? -3.497 3.812 -12.641 1.00 80.25 83 GLY A CA 1
ATOM 573 C C . GLY A 1 83 ? -2.052 3.480 -12.957 1.00 80.25 83 GLY A C 1
ATOM 574 O O . GLY A 1 83 ? -1.264 3.168 -12.067 1.00 80.25 83 GLY A O 1
ATOM 575 N N . LEU A 1 84 ? -1.714 3.621 -14.236 1.00 78.88 84 LEU A N 1
ATOM 576 C CA . LEU A 1 84 ? -0.330 3.644 -14.682 1.00 78.88 84 LEU A CA 1
ATOM 577 C C . LEU A 1 84 ? 0.289 4.999 -14.338 1.00 78.88 84 LEU A C 1
ATOM 579 O O . LEU A 1 84 ? -0.324 6.054 -14.534 1.00 78.88 84 LEU A O 1
ATOM 583 N N . LEU A 1 85 ? 1.514 4.953 -13.840 1.00 78.31 85 LEU A N 1
ATOM 584 C CA . LEU A 1 85 ? 2.354 6.092 -13.503 1.00 78.31 85 LEU A CA 1
ATOM 585 C C . LEU A 1 85 ? 3.688 5.965 -14.248 1.00 78.31 85 LEU A C 1
ATOM 587 O O . LEU A 1 85 ? 3.957 4.966 -14.910 1.00 78.31 85 LEU A O 1
ATOM 591 N N . GLU A 1 86 ? 4.524 6.999 -14.163 1.00 82.75 86 GLU A N 1
ATOM 592 C CA . GLU A 1 86 ? 5.897 6.919 -14.666 1.00 82.75 86 GLU A CA 1
ATOM 593 C C . GLU A 1 86 ? 6.629 5.760 -13.998 1.00 82.75 86 GLU A C 1
ATOM 595 O O . GLU A 1 86 ? 6.669 5.672 -12.766 1.00 82.75 86 GLU A O 1
ATOM 600 N N . ASP A 1 87 ? 7.080 4.837 -14.850 1.00 87.12 87 ASP A N 1
ATOM 601 C CA . ASP A 1 87 ? 7.777 3.602 -14.506 1.00 87.12 87 ASP A CA 1
ATOM 602 C C . ASP A 1 87 ? 7.128 2.863 -13.328 1.00 87.12 87 ASP A C 1
ATOM 604 O O . ASP A 1 87 ? 7.799 2.378 -12.422 1.00 87.12 87 ASP A O 1
ATOM 608 N N . SER A 1 88 ? 5.792 2.851 -13.270 1.00 90.44 88 SER A N 1
ATOM 609 C CA . SER A 1 88 ? 5.066 2.124 -12.232 1.00 90.44 88 SER A CA 1
ATOM 610 C C . SER A 1 88 ? 3.614 1.825 -12.587 1.00 90.44 88 SER A C 1
ATOM 612 O O . SER A 1 88 ? 2.954 2.559 -13.320 1.00 90.44 88 SER A O 1
ATOM 614 N N . ASP A 1 89 ? 3.092 0.768 -11.979 1.00 92.88 89 ASP A N 1
ATOM 615 C CA . ASP A 1 89 ? 1.661 0.486 -11.885 1.00 92.88 89 ASP A CA 1
ATOM 616 C C . ASP A 1 89 ? 1.229 0.614 -10.423 1.00 92.88 89 ASP A C 1
ATOM 618 O O . ASP A 1 89 ? 1.979 0.269 -9.504 1.00 92.88 89 ASP A O 1
ATOM 622 N N . GLY A 1 90 ? 0.036 1.153 -10.196 1.00 93.38 90 GLY A N 1
ATOM 623 C CA . GLY A 1 90 ? -0.474 1.411 -8.858 1.00 93.38 90 GLY A CA 1
ATOM 624 C C . GLY A 1 90 ? -1.940 1.048 -8.712 1.00 93.38 90 GLY A C 1
ATOM 625 O O . GLY A 1 90 ? -2.744 1.290 -9.613 1.00 93.38 90 GLY A O 1
ATOM 626 N N . ALA A 1 91 ? -2.289 0.520 -7.543 1.00 95.25 91 ALA A N 1
ATOM 627 C CA . ALA A 1 91 ? -3.660 0.245 -7.146 1.00 95.25 91 ALA A CA 1
ATOM 628 C C . ALA A 1 91 ? -3.918 0.775 -5.733 1.00 95.25 91 ALA A C 1
ATOM 630 O O . ALA A 1 91 ? -3.077 0.644 -4.847 1.00 95.25 91 ALA A O 1
ATOM 631 N N . VAL A 1 92 ? -5.086 1.374 -5.520 1.00 97.06 92 VAL A N 1
ATOM 632 C CA . VAL A 1 92 ? -5.517 1.908 -4.228 1.00 97.06 92 VAL A CA 1
ATOM 633 C C . VAL A 1 92 ? -6.864 1.316 -3.883 1.00 97.06 92 VAL A C 1
ATOM 635 O O . VAL A 1 92 ? -7.840 1.470 -4.617 1.00 97.06 92 VAL A O 1
ATOM 638 N N . CYS A 1 93 ? -6.920 0.673 -2.729 1.00 97.75 93 CYS A N 1
ATOM 639 C CA . CYS A 1 93 ? -8.078 -0.061 -2.273 1.00 97.75 93 CYS A CA 1
ATOM 640 C C . CYS A 1 93 ? -8.520 0.478 -0.921 1.00 97.75 93 CYS A C 1
ATOM 642 O O . CYS A 1 93 ? -7.689 0.666 -0.036 1.00 97.75 93 CYS A O 1
ATOM 644 N N . THR A 1 94 ? -9.810 0.754 -0.759 1.00 97.62 94 THR A N 1
ATOM 645 C CA . THR A 1 94 ? -10.376 1.278 0.491 1.00 97.62 94 THR A CA 1
ATOM 646 C C . THR A 1 94 ? -11.593 0.461 0.889 1.00 97.62 94 THR A C 1
ATOM 648 O O . THR A 1 94 ? -12.529 0.327 0.102 1.00 97.62 94 THR A O 1
ATOM 651 N N . TRP A 1 95 ? -11.577 -0.048 2.116 1.00 97.12 95 TRP A N 1
ATOM 652 C CA . TRP A 1 95 ? -12.682 -0.773 2.727 1.00 97.12 95 TRP A CA 1
ATOM 653 C C . TRP A 1 95 ? -13.125 -0.100 4.015 1.00 97.12 95 TRP A C 1
ATOM 655 O O . TRP A 1 95 ? -12.283 0.325 4.811 1.00 97.12 95 TRP A O 1
ATOM 665 N N . THR A 1 96 ? -14.430 -0.109 4.260 1.00 94.50 96 THR A N 1
ATOM 666 C CA . THR A 1 96 ? -15.028 0.334 5.519 1.00 94.50 96 THR A CA 1
ATOM 667 C C . THR A 1 96 ? -15.793 -0.811 6.168 1.00 94.50 96 THR A C 1
ATOM 669 O O . THR A 1 96 ? -16.522 -1.551 5.504 1.00 94.50 96 THR A O 1
ATOM 672 N N . SER A 1 97 ? -15.643 -0.960 7.484 1.00 92.75 97 SER A N 1
ATOM 673 C CA . SER A 1 97 ? -16.416 -1.924 8.272 1.00 92.75 97 SER A CA 1
ATOM 674 C C . SER A 1 97 ? -17.918 -1.625 8.183 1.00 92.75 97 SER A C 1
ATOM 676 O O . SER A 1 97 ? -18.332 -0.478 8.393 1.00 92.75 97 SER A O 1
ATOM 678 N N . VAL A 1 98 ? -18.738 -2.648 7.966 1.00 87.19 98 VAL A N 1
ATOM 679 C CA . VAL A 1 98 ? -20.206 -2.569 7.994 1.00 87.19 98 VAL A CA 1
ATOM 680 C C . VAL A 1 98 ? -20.753 -3.143 9.305 1.00 87.19 98 VAL A C 1
ATOM 682 O O . VAL A 1 98 ? -20.052 -3.841 10.027 1.00 87.19 98 VAL A O 1
ATOM 685 N N . GLY A 1 99 ? -21.985 -2.783 9.676 1.00 73.38 99 GLY A N 1
ATOM 686 C CA . GLY A 1 99 ? -22.639 -3.281 10.900 1.00 73.38 99 GLY A CA 1
ATOM 687 C C . GLY A 1 99 ? -22.113 -2.695 12.221 1.00 73.38 99 GLY A C 1
ATOM 688 O O . GLY A 1 99 ? -22.844 -2.674 13.204 1.00 73.38 99 GLY A O 1
ATOM 689 N N . ALA A 1 100 ? -20.914 -2.098 12.237 1.00 67.75 100 ALA A N 1
ATOM 690 C CA . ALA A 1 100 ? -20.293 -1.535 13.442 1.00 67.75 100 ALA A CA 1
ATOM 691 C C . ALA A 1 100 ? -21.205 -0.551 14.208 1.00 67.75 100 ALA A C 1
ATOM 693 O O . ALA A 1 100 ? -21.253 -0.568 15.438 1.00 67.75 100 ALA A O 1
ATOM 694 N N . ALA A 1 101 ? -21.983 0.263 13.485 1.00 63.81 101 ALA A N 1
ATOM 695 C CA . ALA A 1 101 ? -22.905 1.226 14.083 1.00 63.81 101 ALA A CA 1
ATOM 696 C C . ALA A 1 101 ? -24.068 0.567 14.851 1.00 63.81 101 ALA A C 1
ATOM 698 O O . ALA A 1 101 ? -24.554 1.147 15.822 1.00 63.81 101 ALA A O 1
ATOM 699 N N . GLU A 1 102 ? -24.503 -0.633 14.451 1.00 66.19 102 GLU A N 1
ATOM 700 C CA . GLU A 1 102 ? -25.554 -1.388 15.149 1.00 66.19 102 GLU A CA 1
ATOM 701 C C . GLU A 1 102 ? -25.050 -1.936 16.495 1.00 66.19 102 GLU A C 1
ATOM 703 O O . GLU A 1 102 ? -25.809 -1.993 17.463 1.00 66.19 102 GLU A O 1
ATOM 708 N N . ASP A 1 103 ? -23.745 -2.208 16.587 1.00 67.81 103 ASP A N 1
ATOM 709 C CA . ASP A 1 103 ? -23.043 -2.629 17.805 1.00 67.81 103 ASP A CA 1
ATOM 710 C C . ASP A 1 103 ? -22.498 -1.449 18.638 1.00 67.81 103 ASP A C 1
ATOM 712 O O . ASP A 1 103 ? -21.827 -1.639 19.657 1.00 67.81 103 ASP A O 1
ATOM 716 N N . GLY A 1 104 ? -22.776 -0.206 18.226 1.00 68.44 104 GLY A N 1
ATOM 717 C CA . GLY A 1 104 ? -22.306 1.011 18.896 1.00 68.44 104 GLY A CA 1
ATOM 718 C C . GLY A 1 104 ? -20.813 1.314 18.705 1.00 68.44 104 GLY A C 1
ATOM 719 O O . GLY A 1 104 ? -20.269 2.169 19.410 1.00 68.44 104 GLY A O 1
ATOM 720 N N . ALA A 1 105 ? -20.146 0.636 17.768 1.00 74.00 105 ALA A N 1
ATOM 721 C CA . ALA A 1 105 ? -18.763 0.886 17.387 1.00 74.00 105 ALA A CA 1
ATOM 722 C C . ALA A 1 105 ? -18.689 1.842 16.175 1.00 74.00 105 ALA A C 1
ATOM 724 O O . ALA A 1 105 ? -19.386 1.643 15.179 1.00 74.00 105 ALA A O 1
ATOM 725 N N . PRO A 1 106 ? -17.828 2.876 16.199 1.00 83.94 106 PRO A N 1
ATOM 726 C CA . PRO A 1 106 ? -17.628 3.726 15.028 1.00 83.94 106 PRO A CA 1
ATOM 727 C C . PRO A 1 106 ? -17.019 2.925 13.863 1.00 83.94 106 PRO A C 1
ATOM 729 O O . PRO A 1 106 ? -16.120 2.114 14.118 1.00 83.94 106 PRO A O 1
ATOM 732 N N . PRO A 1 107 ? -17.414 3.188 12.601 1.00 89.00 107 PRO A N 1
ATOM 733 C CA . PRO A 1 107 ? -16.823 2.536 11.438 1.00 89.00 107 PRO A CA 1
ATOM 734 C C . PRO A 1 107 ? -15.299 2.689 11.374 1.00 89.00 107 PRO A C 1
ATOM 736 O O . PRO A 1 107 ? -14.732 3.732 11.730 1.00 89.00 107 PRO A O 1
ATOM 739 N N . ARG A 1 108 ? -14.635 1.631 10.912 1.00 92.44 108 ARG A N 1
ATOM 740 C CA . ARG A 1 108 ? -13.190 1.542 10.692 1.00 92.44 108 ARG A CA 1
ATOM 741 C C . ARG A 1 108 ? -12.901 1.475 9.206 1.00 92.44 108 ARG A C 1
ATOM 743 O O . ARG A 1 108 ? -13.679 0.892 8.460 1.00 92.44 108 ARG A O 1
ATOM 750 N N . VAL A 1 109 ? -11.790 2.073 8.804 1.00 94.50 109 VAL A N 1
ATOM 751 C CA . VAL A 1 109 ? -11.356 2.149 7.413 1.00 94.50 109 VAL A CA 1
ATOM 752 C C . VAL A 1 109 ? -9.981 1.510 7.303 1.00 94.50 109 VAL A C 1
ATOM 754 O O . VAL A 1 109 ? -9.070 1.880 8.048 1.00 94.50 109 VAL A O 1
ATOM 757 N N . LEU A 1 110 ? -9.840 0.575 6.366 1.00 97.25 110 LEU A N 1
ATOM 758 C CA . LEU A 1 110 ? -8.562 0.036 5.916 1.00 97.25 110 LEU A CA 1
ATOM 759 C C . LEU A 1 110 ? -8.330 0.520 4.488 1.00 97.25 110 LEU A C 1
ATOM 761 O O . LEU A 1 110 ? -9.159 0.284 3.609 1.00 97.25 110 LEU A O 1
ATOM 765 N N . ARG A 1 111 ? -7.193 1.164 4.245 1.00 97.62 111 ARG A N 1
ATOM 766 C CA . ARG A 1 111 ? -6.757 1.527 2.899 1.00 97.62 111 ARG A CA 1
ATOM 767 C C . ARG A 1 111 ? -5.395 0.920 2.604 1.00 97.62 111 ARG A C 1
ATOM 769 O O . ARG A 1 111 ? -4.478 1.050 3.412 1.00 97.62 111 ARG A O 1
ATOM 776 N N . VAL A 1 112 ? -5.278 0.283 1.445 1.00 98.31 112 VAL A N 1
ATOM 777 C CA . VAL A 1 112 ? -4.053 -0.349 0.952 1.00 98.31 112 VAL A CA 1
ATOM 778 C C . VAL A 1 112 ? -3.684 0.286 -0.383 1.00 98.31 112 VAL A C 1
ATOM 780 O O . VAL A 1 112 ? -4.476 0.251 -1.322 1.00 98.31 112 VAL A O 1
ATOM 783 N N . ASP A 1 113 ? -2.496 0.875 -0.460 1.00 97.50 113 ASP A N 1
ATOM 784 C CA . ASP A 1 113 ? -1.909 1.394 -1.691 1.00 97.50 113 ASP A CA 1
ATOM 785 C C . ASP A 1 113 ? -0.763 0.459 -2.119 1.00 97.50 113 ASP A C 1
ATOM 787 O O . ASP A 1 113 ? 0.252 0.335 -1.425 1.00 97.50 113 ASP A O 1
ATOM 791 N N . PHE A 1 114 ? -0.924 -0.184 -3.272 1.00 97.69 114 PHE A N 1
ATOM 792 C CA . PHE A 1 114 ? 0.102 -0.960 -3.958 1.00 97.69 114 PHE A CA 1
ATOM 793 C C . PHE A 1 114 ? 0.772 -0.102 -5.024 1.00 97.69 114 PHE A C 1
ATOM 795 O O . PHE A 1 114 ? 0.094 0.583 -5.792 1.00 97.69 114 PHE A O 1
ATOM 802 N N . ARG A 1 115 ? 2.101 -0.170 -5.116 1.00 96.62 115 ARG A N 1
ATOM 803 C CA . ARG A 1 115 ? 2.853 0.460 -6.202 1.00 96.62 115 ARG A CA 1
ATOM 804 C C . ARG A 1 115 ? 4.012 -0.422 -6.644 1.00 96.62 115 ARG A C 1
ATOM 806 O O . ARG A 1 115 ? 5.018 -0.499 -5.942 1.00 96.62 115 ARG A O 1
ATOM 813 N N . ALA A 1 116 ? 3.864 -1.067 -7.795 1.00 96.62 116 ALA A N 1
ATOM 814 C CA . ALA A 1 116 ? 4.944 -1.791 -8.451 1.00 96.62 116 ALA A CA 1
ATOM 815 C C . ALA A 1 116 ? 5.767 -0.785 -9.260 1.00 96.62 116 ALA A C 1
ATOM 817 O O . ALA A 1 116 ? 5.242 -0.153 -10.173 1.00 96.62 116 ALA A O 1
ATOM 818 N N . LEU A 1 117 ? 7.024 -0.589 -8.877 1.00 95.50 117 LEU A N 1
ATOM 819 C CA . LEU A 1 117 ? 7.984 0.249 -9.586 1.00 95.50 117 LEU A CA 1
ATOM 820 C C . LEU A 1 117 ? 8.722 -0.615 -10.594 1.00 95.50 117 LEU A C 1
ATOM 822 O O . LEU A 1 117 ? 9.203 -1.693 -10.266 1.00 95.50 117 LEU A O 1
ATOM 826 N N . PHE A 1 118 ? 8.767 -0.165 -11.832 1.00 94.50 118 PHE A N 1
ATOM 827 C CA . PHE A 1 118 ? 9.406 -0.887 -12.912 1.00 94.50 118 PHE A CA 1
ATOM 828 C C . PHE A 1 118 ? 10.835 -0.402 -13.079 1.00 94.50 118 PHE A C 1
ATOM 830 O O . PHE A 1 118 ? 11.161 0.750 -12.787 1.00 94.50 118 PHE A O 1
ATOM 837 N N . THR A 1 119 ? 11.687 -1.302 -13.551 1.00 91.88 119 THR A N 1
ATOM 838 C CA . THR A 1 119 ? 12.998 -0.943 -14.072 1.00 91.88 119 THR A CA 1
ATOM 839 C C . THR A 1 119 ? 12.817 0.113 -15.157 1.00 91.88 119 THR A C 1
ATOM 841 O O . THR A 1 119 ? 11.950 -0.023 -16.025 1.00 91.88 119 THR A O 1
ATOM 844 N N . ASP A 1 120 ? 13.614 1.178 -15.090 1.00 88.25 120 ASP A N 1
ATOM 845 C CA . ASP A 1 120 ? 13.482 2.274 -16.041 1.00 88.25 120 ASP A CA 1
ATOM 846 C C . ASP A 1 120 ? 13.726 1.803 -17.486 1.00 88.25 120 ASP A C 1
ATOM 848 O O . ASP A 1 120 ? 14.344 0.769 -17.762 1.00 88.25 120 ASP A O 1
ATOM 852 N N . ARG A 1 121 ? 13.249 2.583 -18.459 1.00 80.69 121 ARG A N 1
ATOM 853 C CA . ARG A 1 121 ? 13.376 2.211 -19.877 1.00 80.69 121 ARG A CA 1
ATOM 854 C C . ARG A 1 121 ? 14.835 2.060 -20.334 1.00 80.69 121 ARG A C 1
ATOM 856 O O . ARG A 1 121 ? 15.095 1.363 -21.317 1.00 80.69 121 ARG A O 1
ATOM 863 N N . ALA A 1 122 ? 15.773 2.740 -19.677 1.00 83.69 122 ALA A N 1
ATOM 864 C CA . ALA A 1 122 ? 17.194 2.648 -19.996 1.00 83.69 122 ALA A CA 1
ATOM 865 C C . ALA A 1 122 ? 17.831 1.350 -19.459 1.00 83.69 122 ALA A C 1
ATOM 867 O O . ALA A 1 122 ? 18.900 0.959 -19.934 1.00 83.69 122 ALA A O 1
ATOM 868 N N . GLY A 1 123 ? 17.163 0.665 -18.525 1.00 83.81 123 GLY A N 1
ATOM 869 C CA . GLY A 1 123 ? 17.708 -0.455 -17.766 1.00 83.81 123 GLY A CA 1
ATOM 870 C C . GLY A 1 123 ? 18.799 -0.022 -16.784 1.00 83.81 123 GLY A C 1
ATOM 871 O O . GLY A 1 123 ? 19.627 -0.845 -16.399 1.00 83.81 123 GLY A O 1
ATOM 872 N N . GLU A 1 124 ? 18.856 1.268 -16.448 1.00 86.56 124 GLU A N 1
ATOM 873 C CA . GLU A 1 124 ? 19.892 1.857 -15.600 1.00 86.56 124 GLU A CA 1
ATOM 874 C C . GLU A 1 124 ? 19.506 1.781 -14.124 1.00 86.56 124 GLU A C 1
ATOM 876 O O . GLU A 1 124 ? 20.360 1.456 -13.298 1.00 86.56 124 GLU A O 1
ATOM 881 N N . VAL A 1 125 ? 18.233 2.034 -13.805 1.00 91.25 125 VAL A N 1
ATOM 882 C CA . VAL A 1 125 ? 17.685 1.935 -12.448 1.00 91.25 125 VAL A CA 1
ATOM 883 C C . VAL A 1 125 ? 16.750 0.726 -12.346 1.00 91.25 125 VAL A C 1
ATOM 885 O O . VAL A 1 125 ? 15.650 0.758 -12.905 1.00 91.25 125 VAL A O 1
ATOM 888 N N . PRO A 1 126 ? 17.144 -0.339 -11.621 1.00 93.38 126 PRO A N 1
ATOM 889 C CA . PRO A 1 126 ? 16.277 -1.483 -11.353 1.00 93.38 126 PRO A CA 1
ATOM 890 C C . PRO A 1 126 ? 15.036 -1.094 -10.539 1.00 93.38 126 PRO A C 1
ATOM 892 O O . PRO A 1 126 ? 15.129 -0.301 -9.598 1.00 93.38 126 PRO A O 1
ATOM 895 N N . GLY A 1 127 ? 13.891 -1.726 -10.809 1.00 94.88 127 GLY A N 1
ATOM 896 C CA . GLY A 1 127 ? 12.636 -1.449 -10.099 1.00 94.88 127 GLY A CA 1
ATOM 897 C C . GLY A 1 127 ? 12.740 -1.655 -8.581 1.00 94.88 127 GLY A C 1
ATOM 898 O O . GLY A 1 127 ? 12.200 -0.873 -7.798 1.00 94.88 127 GLY A O 1
ATOM 899 N N . ALA A 1 128 ? 13.510 -2.654 -8.139 1.00 95.94 128 ALA A N 1
ATOM 900 C CA . ALA A 1 128 ? 13.776 -2.907 -6.720 1.00 95.94 128 ALA A CA 1
ATOM 901 C C . ALA A 1 128 ? 14.586 -1.788 -6.033 1.00 95.94 128 ALA A C 1
ATOM 903 O O . ALA A 1 128 ? 14.385 -1.522 -4.844 1.00 95.94 128 ALA A O 1
ATOM 904 N N . GLU A 1 129 ? 15.490 -1.127 -6.764 1.00 95.94 129 GLU A N 1
ATOM 905 C CA . GLU A 1 129 ? 16.243 0.034 -6.274 1.00 95.94 129 GLU A CA 1
ATOM 906 C C . GLU A 1 129 ? 15.335 1.265 -6.216 1.00 95.94 129 GLU A C 1
ATOM 908 O O . GLU A 1 129 ? 15.244 1.909 -5.171 1.00 95.94 129 GLU A O 1
ATOM 913 N N . ALA A 1 130 ? 14.543 1.501 -7.267 1.00 94.75 130 ALA A N 1
ATOM 914 C CA . ALA A 1 130 ? 13.529 2.554 -7.280 1.00 94.75 130 ALA A CA 1
ATOM 915 C C . ALA A 1 130 ? 12.518 2.406 -6.125 1.00 94.75 130 ALA A C 1
ATOM 917 O O . ALA A 1 130 ? 12.134 3.397 -5.500 1.00 94.75 130 ALA A O 1
ATOM 918 N N . ALA A 1 131 ? 12.108 1.176 -5.793 1.00 95.69 131 ALA A N 1
ATOM 919 C CA . ALA A 1 131 ? 11.237 0.886 -4.653 1.00 95.69 131 ALA A CA 1
ATOM 920 C C . ALA A 1 131 ? 11.899 1.167 -3.300 1.00 95.69 131 ALA A C 1
ATOM 922 O O . ALA A 1 131 ? 11.253 1.704 -2.397 1.00 95.69 131 ALA A O 1
ATOM 923 N N . ALA A 1 132 ? 13.184 0.842 -3.152 1.00 95.38 132 ALA A N 1
ATOM 924 C CA . ALA A 1 132 ? 13.934 1.182 -1.948 1.00 95.38 132 ALA A CA 1
ATOM 925 C C . ALA A 1 132 ? 14.025 2.706 -1.759 1.00 95.38 132 ALA A C 1
ATOM 927 O O . ALA A 1 132 ? 13.711 3.211 -0.678 1.00 95.38 132 ALA A O 1
ATOM 928 N N . ASP A 1 133 ? 14.364 3.438 -2.820 1.00 94.38 133 ASP A N 1
ATOM 929 C CA . ASP A 1 133 ? 14.490 4.896 -2.798 1.00 94.38 133 ASP A CA 1
ATOM 930 C C . ASP A 1 133 ? 13.153 5.590 -2.524 1.00 94.38 133 ASP A C 1
ATOM 932 O O . ASP A 1 133 ? 13.071 6.506 -1.701 1.00 94.38 133 ASP A O 1
ATOM 936 N N . ALA A 1 134 ? 12.077 5.132 -3.166 1.00 93.06 134 ALA A N 1
ATOM 937 C CA . ALA A 1 134 ? 10.747 5.686 -2.952 1.00 93.06 134 ALA A CA 1
ATOM 938 C C . ALA A 1 134 ? 10.226 5.425 -1.527 1.00 93.06 134 ALA A C 1
ATOM 940 O O . ALA A 1 134 ? 9.574 6.304 -0.962 1.00 93.06 134 ALA A O 1
ATOM 941 N N . LEU A 1 135 ? 10.544 4.276 -0.914 1.00 92.50 135 LEU A N 1
ATOM 942 C CA . LEU A 1 135 ? 10.237 4.020 0.498 1.00 92.50 135 LEU A CA 1
ATOM 943 C C . LEU A 1 135 ? 11.060 4.931 1.424 1.00 92.50 135 LEU A C 1
ATOM 945 O O . LEU A 1 135 ? 10.504 5.532 2.345 1.00 92.50 135 LEU A O 1
ATOM 949 N N . ALA A 1 136 ? 12.359 5.097 1.158 1.00 90.00 136 ALA A N 1
ATOM 950 C CA . ALA A 1 136 ? 13.233 5.981 1.932 1.00 90.00 136 ALA A CA 1
ATOM 951 C C . ALA A 1 136 ? 12.796 7.457 1.853 1.00 90.00 136 ALA A C 1
ATOM 953 O O . ALA A 1 136 ? 12.853 8.185 2.846 1.00 90.00 136 ALA A O 1
ATOM 954 N N . ALA A 1 137 ? 12.277 7.898 0.704 1.00 88.88 137 ALA A N 1
ATOM 955 C CA . ALA A 1 137 ? 11.755 9.251 0.510 1.00 88.88 137 ALA A CA 1
ATOM 956 C C . ALA A 1 137 ? 10.520 9.578 1.377 1.00 88.88 137 ALA A C 1
ATOM 958 O O . ALA A 1 137 ? 10.167 10.753 1.513 1.00 88.88 137 ALA A O 1
ATOM 959 N N . LEU A 1 138 ? 9.880 8.580 2.000 1.00 82.81 138 LEU A N 1
ATOM 960 C CA . LEU A 1 138 ? 8.792 8.794 2.959 1.00 82.81 138 LEU A CA 1
ATOM 961 C C . LEU A 1 138 ? 9.299 9.235 4.351 1.00 82.81 138 LEU A C 1
ATOM 963 O O . LEU A 1 138 ? 8.542 9.860 5.098 1.00 82.81 138 LEU A O 1
ATOM 967 N N . GLU A 1 139 ? 10.569 8.978 4.704 1.00 67.06 139 GLU A N 1
ATOM 968 C CA . GLU A 1 139 ? 11.138 9.281 6.035 1.00 67.06 139 GLU A CA 1
ATOM 969 C C . GLU A 1 139 ? 11.162 10.780 6.415 1.00 67.06 139 GLU A C 1
ATOM 971 O O . GLU A 1 139 ? 10.801 11.099 7.552 1.00 67.06 139 GLU A O 1
ATOM 976 N N . PRO A 1 140 ? 11.536 11.740 5.540 1.00 54.94 140 PRO A N 1
ATOM 977 C CA . PRO A 1 140 ? 11.704 13.143 5.941 1.00 54.94 140 PRO A CA 1
ATOM 978 C C . PRO A 1 140 ? 10.403 13.871 6.310 1.00 54.94 140 PRO A C 1
ATOM 980 O O . PRO A 1 140 ? 10.450 14.983 6.839 1.00 54.94 140 PRO A O 1
ATOM 983 N N . ILE A 1 141 ? 9.242 13.284 6.008 1.00 60.62 141 ILE A N 1
ATOM 984 C CA . ILE A 1 141 ? 7.944 13.970 6.068 1.00 60.62 141 ILE A CA 1
ATOM 985 C C . ILE A 1 141 ? 7.202 13.679 7.387 1.00 60.62 141 ILE A C 1
ATOM 987 O O . ILE A 1 141 ? 6.359 14.475 7.805 1.00 60.62 141 ILE A O 1
ATOM 991 N N . GLN A 1 142 ? 7.540 12.597 8.099 1.00 64.31 142 GLN A N 1
ATOM 992 C CA . GLN A 1 142 ? 6.682 12.048 9.154 1.00 64.31 142 GLN A CA 1
ATOM 993 C C . GLN A 1 142 ? 7.318 12.120 10.554 1.00 64.31 142 GLN A C 1
ATOM 995 O O . GLN A 1 142 ? 8.457 11.717 10.777 1.00 64.31 142 GLN A O 1
ATOM 1000 N N . ARG A 1 143 ? 6.577 12.632 11.551 1.00 63.03 143 ARG A N 1
ATOM 1001 C CA . ARG A 1 143 ? 6.988 12.590 12.972 1.00 63.03 143 ARG A CA 1
ATOM 1002 C C . ARG A 1 143 ? 6.497 11.301 13.627 1.00 63.03 143 ARG A C 1
ATOM 1004 O O . ARG A 1 143 ? 5.372 10.880 13.389 1.00 63.03 143 ARG A O 1
ATOM 1011 N N . GLY A 1 144 ? 7.293 10.739 14.539 1.00 72.31 144 GLY A N 1
ATOM 1012 C CA . GLY A 1 144 ? 6.899 9.539 15.292 1.00 72.31 144 GLY A CA 1
ATOM 1013 C C . GLY A 1 144 ? 7.019 8.239 14.494 1.00 72.31 144 GLY A C 1
ATOM 1014 O O . GLY A 1 144 ? 6.299 7.285 14.781 1.00 72.31 144 GLY A O 1
ATOM 1015 N N . VAL A 1 145 ? 7.917 8.218 13.505 1.00 84.06 145 VAL A N 1
ATOM 1016 C CA . VAL A 1 145 ? 8.266 7.027 12.727 1.00 84.06 145 VAL A CA 1
ATOM 1017 C C . VAL A 1 145 ? 8.873 5.969 13.649 1.00 84.06 145 VAL A C 1
ATOM 1019 O O . VAL A 1 145 ? 9.750 6.255 14.464 1.00 84.06 145 VAL A O 1
ATOM 1022 N N . SER A 1 146 ? 8.398 4.738 13.508 1.00 88.62 146 SER A N 1
ATOM 1023 C CA . SER A 1 146 ? 8.887 3.554 14.214 1.00 88.62 146 SER A CA 1
ATOM 1024 C C . SER A 1 146 ? 9.208 2.455 13.210 1.00 88.62 146 SER A C 1
ATOM 1026 O O . SER A 1 146 ? 8.500 2.315 12.216 1.00 88.62 146 SER A O 1
ATOM 1028 N N . ALA A 1 147 ? 10.265 1.682 13.452 1.00 90.69 147 ALA A N 1
ATOM 1029 C CA . ALA A 1 147 ? 10.553 0.499 12.647 1.00 90.69 147 ALA A CA 1
ATOM 1030 C C . ALA A 1 147 ? 9.494 -0.595 12.880 1.00 90.69 147 ALA A C 1
ATOM 1032 O O . ALA A 1 147 ? 8.931 -0.685 13.976 1.00 90.69 147 ALA A O 1
ATOM 1033 N N . VAL A 1 148 ? 9.256 -1.416 11.855 1.00 93.75 148 VAL A N 1
ATOM 1034 C CA . VAL A 1 148 ? 8.402 -2.616 11.913 1.00 93.75 148 VAL A CA 1
ATOM 1035 C C . VAL A 1 148 ? 9.231 -3.811 11.426 1.00 93.75 148 VAL A C 1
ATOM 1037 O O . VAL A 1 148 ? 9.131 -4.192 10.263 1.00 93.75 148 VAL A O 1
ATOM 1040 N N . PRO A 1 149 ? 10.153 -4.333 12.254 1.00 92.06 149 PRO A N 1
ATOM 1041 C CA . PRO A 1 149 ? 11.136 -5.328 11.819 1.00 92.06 149 PRO A CA 1
ATOM 1042 C C . PRO A 1 149 ? 10.516 -6.622 11.273 1.00 92.06 149 PRO A C 1
ATOM 1044 O O . PRO A 1 149 ? 11.164 -7.317 10.494 1.00 92.06 149 PRO A O 1
ATOM 1047 N N . GLU A 1 150 ? 9.278 -6.930 11.654 1.00 92.31 150 GLU A N 1
ATOM 1048 C CA . GLU A 1 150 ? 8.502 -8.081 11.192 1.00 92.31 150 GLU A CA 1
ATOM 1049 C C . GLU A 1 150 ? 8.247 -8.049 9.674 1.00 92.31 150 GLU A C 1
ATOM 1051 O O . GLU A 1 150 ? 8.176 -9.100 9.047 1.00 92.31 150 GLU A O 1
ATOM 1056 N N . LEU A 1 151 ? 8.202 -6.853 9.074 1.00 93.19 151 LEU A N 1
ATOM 1057 C CA . LEU A 1 151 ? 7.982 -6.609 7.640 1.00 93.19 151 LEU A CA 1
ATOM 1058 C C . LEU A 1 151 ? 9.283 -6.329 6.865 1.00 93.19 151 LEU A C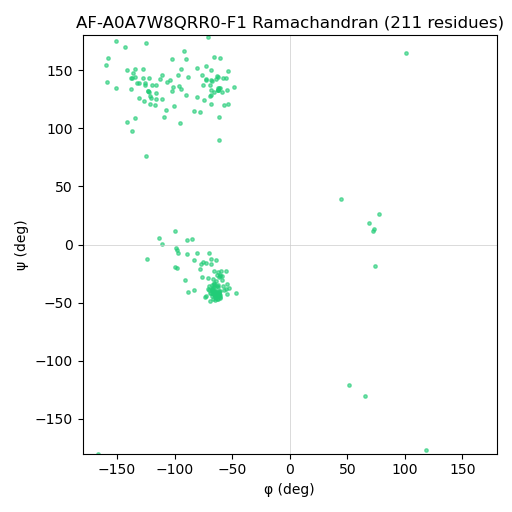 1
ATOM 1060 O O . LEU A 1 151 ? 9.258 -5.857 5.728 1.00 93.19 151 LEU A O 1
ATOM 1064 N N . GLY A 1 152 ? 10.437 -6.575 7.491 1.00 89.00 152 GLY A N 1
ATOM 1065 C CA . GLY A 1 152 ? 11.759 -6.310 6.926 1.00 89.00 152 GLY A CA 1
ATOM 1066 C C . GLY A 1 152 ? 12.419 -5.028 7.446 1.00 89.00 152 GLY A C 1
ATOM 1067 O O . GLY A 1 152 ? 11.798 -4.157 8.053 1.00 89.00 152 GLY A O 1
ATOM 1068 N N . GLY A 1 153 ? 13.732 -4.910 7.213 1.00 82.62 153 GLY A N 1
ATOM 1069 C CA . GLY A 1 153 ? 14.575 -3.856 7.803 1.00 82.62 153 GLY A CA 1
ATOM 1070 C C . GLY A 1 153 ? 14.198 -2.424 7.405 1.00 82.62 153 GLY A C 1
ATOM 1071 O O . GLY A 1 153 ? 14.462 -1.481 8.157 1.00 82.62 153 GLY A O 1
ATOM 1072 N N . ASP A 1 154 ? 13.526 -2.264 6.268 1.00 88.75 154 ASP A N 1
ATOM 1073 C CA . ASP A 1 154 ? 13.156 -0.964 5.703 1.00 88.75 154 ASP A CA 1
ATOM 1074 C C . ASP A 1 154 ? 11.715 -0.563 6.057 1.00 88.75 154 ASP A C 1
ATOM 1076 O O . ASP A 1 154 ? 11.319 0.572 5.813 1.00 88.75 154 ASP A O 1
ATOM 1080 N N . ALA A 1 155 ? 10.934 -1.456 6.676 1.00 94.19 155 ALA A N 1
ATOM 1081 C CA . ALA A 1 155 ? 9.539 -1.193 6.998 1.00 94.19 155 ALA A CA 1
ATOM 1082 C C . ALA A 1 155 ? 9.384 -0.203 8.159 1.00 94.19 155 ALA A C 1
ATOM 1084 O O . ALA A 1 155 ? 10.158 -0.188 9.131 1.00 94.19 155 ALA A O 1
ATOM 1085 N N . ARG A 1 156 ? 8.372 0.658 8.055 1.00 93.94 156 ARG A N 1
ATOM 1086 C CA . ARG A 1 156 ? 8.149 1.790 8.962 1.00 93.94 156 ARG A CA 1
ATOM 1087 C C . ARG A 1 156 ? 6.662 1.978 9.242 1.00 93.94 156 ARG A C 1
ATOM 1089 O O . ARG A 1 156 ? 5.832 1.717 8.382 1.00 93.94 156 ARG A O 1
ATOM 1096 N N . ALA A 1 157 ? 6.347 2.493 10.427 1.00 93.69 157 ALA A N 1
ATOM 1097 C CA . ALA A 1 157 ? 5.002 2.883 10.838 1.00 93.69 157 ALA A CA 1
ATOM 1098 C C . ALA A 1 157 ? 4.984 4.293 11.437 1.00 93.69 157 ALA A C 1
ATOM 1100 O O . ALA A 1 157 ? 5.872 4.637 12.226 1.00 93.69 157 ALA A O 1
ATOM 1101 N N . TRP A 1 158 ? 3.968 5.087 11.106 1.00 92.69 158 TRP A N 1
ATOM 1102 C CA . TRP A 1 158 ? 3.797 6.471 11.560 1.00 92.69 158 TRP A CA 1
ATOM 1103 C C . TRP A 1 158 ? 2.315 6.871 11.641 1.00 92.69 158 TRP A C 1
ATOM 1105 O O . TRP A 1 158 ? 1.421 6.114 11.271 1.00 92.69 158 TRP A O 1
ATOM 1115 N N . ARG A 1 159 ? 2.039 8.082 12.142 1.00 91.00 159 ARG A N 1
ATOM 1116 C CA . ARG A 1 159 ? 0.701 8.695 12.080 1.00 91.00 159 ARG A CA 1
ATOM 1117 C C . ARG A 1 159 ? 0.479 9.312 10.707 1.00 91.00 159 ARG A C 1
ATOM 1119 O O . ARG A 1 159 ? 1.263 10.174 10.323 1.00 91.00 159 ARG A O 1
ATOM 1126 N N . ALA A 1 160 ? -0.610 8.965 10.023 1.00 85.44 160 ALA A N 1
ATOM 1127 C CA . ALA A 1 160 ? -0.915 9.507 8.694 1.00 85.44 160 ALA A CA 1
ATOM 1128 C C . ALA A 1 160 ? -1.039 11.045 8.692 1.00 85.44 160 ALA A C 1
ATOM 1130 O O . ALA A 1 160 ? -0.692 11.706 7.714 1.00 85.44 160 ALA A O 1
ATOM 1131 N N . THR A 1 161 ? -1.488 11.634 9.808 1.00 78.94 161 THR A N 1
ATOM 1132 C CA . THR A 1 161 ? -1.465 13.087 10.026 1.00 78.94 161 THR A CA 1
ATOM 1133 C C . THR A 1 161 ? -0.931 13.426 11.425 1.00 78.94 161 THR A C 1
ATOM 1135 O O . THR A 1 161 ? -1.129 12.649 12.361 1.00 78.94 161 THR A O 1
ATOM 1138 N N . PRO A 1 162 ? -0.289 14.596 11.637 1.00 72.12 162 PRO A N 1
ATOM 1139 C CA . PRO A 1 162 ? 0.325 14.936 12.928 1.00 72.12 162 PRO A CA 1
ATOM 1140 C C . PRO A 1 162 ? -0.633 14.952 14.128 1.00 72.12 162 PRO A C 1
ATOM 1142 O O . PRO A 1 162 ? -0.191 14.756 15.258 1.00 72.12 162 PRO A O 1
ATOM 1145 N N . ALA A 1 163 ? -1.918 15.220 13.886 1.00 69.12 163 ALA A N 1
ATOM 1146 C CA . ALA A 1 163 ? -2.968 15.273 14.904 1.00 69.12 163 ALA A CA 1
ATOM 1147 C C . ALA A 1 163 ? -3.972 14.110 14.795 1.00 69.12 163 ALA A C 1
ATOM 1149 O O . ALA A 1 163 ? -4.925 14.068 15.566 1.00 69.12 163 ALA A O 1
ATOM 1150 N N . GLY A 1 164 ? -3.793 13.206 13.828 1.00 73.38 164 GLY A N 1
ATOM 1151 C CA . GLY A 1 164 ? -4.720 12.112 13.564 1.00 73.38 164 GLY A CA 1
ATOM 1152 C C . GLY A 1 164 ? -4.397 10.852 14.352 1.00 73.38 164 GLY A C 1
ATOM 1153 O O . GLY A 1 164 ? -3.267 10.634 14.802 1.00 73.38 164 GLY A O 1
ATOM 1154 N N . GLU A 1 165 ? -5.407 9.996 14.474 1.00 87.06 165 GLU A N 1
ATOM 1155 C CA . GLU A 1 165 ? -5.290 8.674 15.095 1.00 87.06 165 GLU A CA 1
ATOM 1156 C C . GLU A 1 165 ? -5.141 7.538 14.072 1.00 87.06 165 GLU A C 1
ATOM 1158 O O . GLU A 1 165 ? -4.925 6.392 14.450 1.00 87.06 165 GLU A O 1
ATOM 1163 N N . THR A 1 166 ? -5.194 7.852 12.776 1.00 91.56 166 THR A N 1
ATOM 1164 C CA . THR A 1 166 ? -4.896 6.906 11.697 1.00 91.56 166 THR A CA 1
ATOM 1165 C C . THR A 1 166 ? -3.412 6.569 11.697 1.00 91.56 166 THR A C 1
ATOM 1167 O O . THR A 1 166 ? -2.554 7.460 11.661 1.00 91.56 166 THR A O 1
ATOM 1170 N N . ALA A 1 167 ? -3.111 5.277 11.716 1.00 94.12 167 ALA A N 1
ATOM 1171 C CA . ALA A 1 167 ? -1.759 4.781 11.544 1.00 94.12 167 ALA A CA 1
ATOM 1172 C C . ALA A 1 167 ? -1.531 4.371 10.094 1.00 94.12 167 AL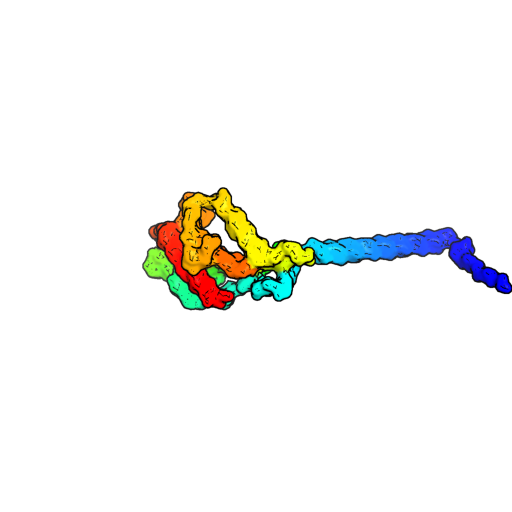A A C 1
ATOM 1174 O O . ALA A 1 167 ? -2.438 3.869 9.437 1.00 94.12 167 ALA A O 1
ATOM 1175 N N . GLU A 1 168 ? -0.310 4.571 9.622 1.00 95.38 168 GLU A N 1
ATOM 1176 C CA . GLU A 1 168 ? 0.151 4.110 8.324 1.00 95.38 168 GLU A CA 1
ATOM 1177 C C . GLU A 1 168 ? 1.415 3.274 8.507 1.00 95.38 168 GLU A C 1
ATOM 1179 O O . GLU A 1 168 ? 2.286 3.622 9.307 1.00 95.38 168 GLU A O 1
ATOM 1184 N N . VAL A 1 169 ? 1.490 2.164 7.782 1.00 96.44 169 VAL A N 1
ATOM 1185 C CA . VAL A 1 169 ? 2.628 1.253 7.711 1.00 96.44 169 VAL A CA 1
ATOM 1186 C C . VAL A 1 169 ? 3.036 1.150 6.255 1.00 96.44 169 VAL A C 1
ATOM 1188 O O . VAL A 1 169 ? 2.186 0.932 5.398 1.00 96.44 169 VAL A O 1
ATOM 1191 N N . ALA A 1 170 ? 4.325 1.276 5.969 1.00 97.00 170 ALA A N 1
ATOM 1192 C CA . ALA A 1 170 ? 4.858 1.018 4.644 1.00 97.00 170 ALA A CA 1
ATOM 1193 C C . ALA A 1 170 ? 5.987 0.003 4.710 1.00 97.00 170 ALA A C 1
ATOM 1195 O O . ALA A 1 170 ? 6.846 0.065 5.595 1.00 97.00 170 ALA A O 1
ATOM 1196 N N . PHE A 1 171 ? 5.988 -0.905 3.747 1.00 97.06 171 PHE A N 1
ATOM 1197 C CA . PHE A 1 171 ? 7.052 -1.868 3.531 1.00 97.06 171 PHE A CA 1
ATOM 1198 C C . PHE A 1 171 ? 7.247 -2.082 2.032 1.00 97.06 171 PHE A C 1
ATOM 1200 O O . PHE A 1 171 ? 6.458 -1.609 1.208 1.00 97.06 171 PHE A O 1
ATOM 1207 N N . ARG A 1 172 ? 8.323 -2.780 1.681 1.00 96.88 172 ARG A N 1
ATOM 1208 C CA . ARG A 1 172 ? 8.604 -3.162 0.301 1.00 96.88 172 ARG A CA 1
ATOM 1209 C C . ARG A 1 172 ? 8.849 -4.655 0.194 1.00 96.88 172 ARG A C 1
ATOM 1211 O O . ARG A 1 172 ? 9.383 -5.259 1.123 1.00 96.88 172 ARG A O 1
ATOM 1218 N N . LYS A 1 173 ? 8.534 -5.207 -0.971 1.00 96.38 173 LYS A N 1
ATOM 1219 C CA . LYS A 1 173 ? 8.904 -6.555 -1.391 1.00 96.38 173 LYS A CA 1
ATOM 1220 C C . LYS A 1 173 ? 9.422 -6.461 -2.817 1.00 96.38 173 LYS A C 1
ATOM 1222 O O . LYS A 1 173 ? 8.654 -6.180 -3.727 1.00 96.38 173 LYS A O 1
ATOM 1227 N N . ASP A 1 174 ? 10.728 -6.641 -2.989 1.00 95.88 174 ASP A N 1
ATOM 1228 C CA . ASP A 1 174 ? 11.401 -6.429 -4.275 1.00 95.88 174 ASP A CA 1
ATOM 1229 C C . ASP A 1 174 ? 11.073 -5.038 -4.870 1.00 95.88 174 ASP A C 1
ATOM 1231 O O . ASP A 1 174 ? 11.320 -4.025 -4.206 1.00 95.88 174 ASP A O 1
ATOM 1235 N N . ASN A 1 175 ? 10.496 -4.987 -6.071 1.00 96.62 175 ASN A N 1
ATOM 1236 C CA . ASN A 1 175 ? 10.071 -3.784 -6.775 1.00 96.62 175 ASN A CA 1
ATOM 1237 C C . ASN A 1 175 ? 8.661 -3.270 -6.396 1.00 96.62 175 ASN A C 1
ATOM 1239 O O . ASN A 1 175 ? 8.184 -2.296 -6.976 1.00 96.62 175 ASN A O 1
ATOM 1243 N N . LEU A 1 176 ? 7.986 -3.873 -5.412 1.00 97.62 176 LEU A N 1
ATOM 1244 C CA . LEU A 1 176 ? 6.674 -3.441 -4.914 1.00 97.62 176 LEU A CA 1
ATOM 1245 C C . LEU A 1 176 ? 6.792 -2.675 -3.591 1.00 97.62 176 LEU A C 1
ATOM 1247 O O . LEU A 1 176 ? 7.393 -3.157 -2.632 1.00 97.62 176 LEU A O 1
ATOM 1251 N N . ILE A 1 177 ? 6.132 -1.519 -3.506 1.00 97.31 177 ILE A N 1
ATOM 1252 C CA . ILE A 1 177 ? 5.832 -0.824 -2.249 1.00 97.31 177 ILE A CA 1
ATOM 1253 C C . ILE A 1 177 ? 4.379 -1.092 -1.871 1.00 97.31 177 ILE A C 1
ATOM 1255 O O . ILE A 1 177 ? 3.477 -0.965 -2.701 1.00 97.31 177 ILE A O 1
ATOM 1259 N N . VAL A 1 178 ? 4.157 -1.394 -0.595 1.00 98.00 178 VAL A N 1
ATOM 1260 C CA . VAL A 1 178 ? 2.827 -1.535 -0.006 1.00 98.00 178 VAL A CA 1
ATOM 1261 C C . VAL A 1 178 ? 2.694 -0.532 1.129 1.00 98.00 178 VAL A C 1
ATOM 1263 O O . VAL A 1 178 ? 3.527 -0.5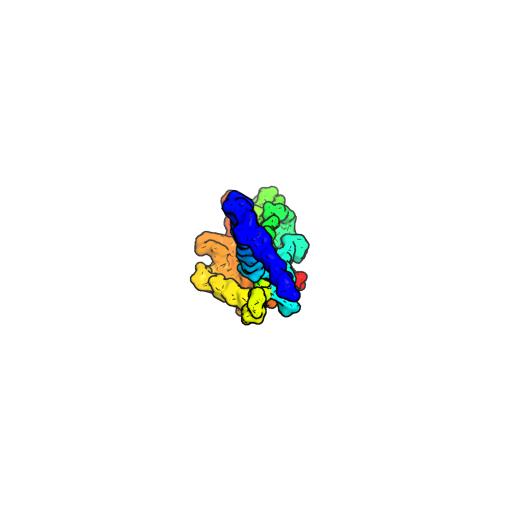00 2.037 1.00 98.00 178 VAL A O 1
ATOM 1266 N N . ARG A 1 179 ? 1.645 0.292 1.090 1.00 97.25 179 ARG A N 1
ATOM 1267 C CA . ARG A 1 179 ? 1.268 1.193 2.185 1.00 97.25 179 ARG A CA 1
ATOM 1268 C C . ARG A 1 179 ? -0.096 0.786 2.712 1.00 97.25 179 ARG A C 1
ATOM 1270 O O . ARG A 1 179 ? -1.055 0.708 1.956 1.00 97.25 179 ARG A O 1
ATOM 1277 N N . VAL A 1 180 ? -0.179 0.541 4.009 1.00 98.12 180 VAL A N 1
ATOM 1278 C CA . VAL A 1 180 ? -1.395 0.137 4.709 1.00 98.12 180 VAL A CA 1
ATOM 1279 C C . VAL A 1 180 ? -1.734 1.217 5.716 1.00 98.12 180 VAL A C 1
ATOM 1281 O O . VAL A 1 180 ? -0.945 1.504 6.612 1.00 98.12 180 VAL A O 1
ATOM 1284 N N . SER A 1 181 ? -2.912 1.813 5.587 1.00 96.44 181 SER A N 1
ATOM 1285 C CA . SER A 1 181 ? -3.437 2.781 6.542 1.00 96.44 181 SER A CA 1
ATOM 1286 C C . SER A 1 181 ? -4.697 2.248 7.203 1.00 96.44 181 SER A C 1
ATOM 1288 O O . SER A 1 181 ? -5.556 1.657 6.550 1.00 96.44 181 SER A O 1
ATOM 1290 N N . TYR A 1 182 ? -4.793 2.442 8.513 1.00 96.75 182 TYR A N 1
ATOM 1291 C CA . TYR A 1 182 ? -5.931 1.997 9.302 1.00 96.75 182 TYR A CA 1
ATOM 1292 C C . TYR A 1 182 ? -6.339 3.074 10.301 1.00 96.75 182 TYR A C 1
ATO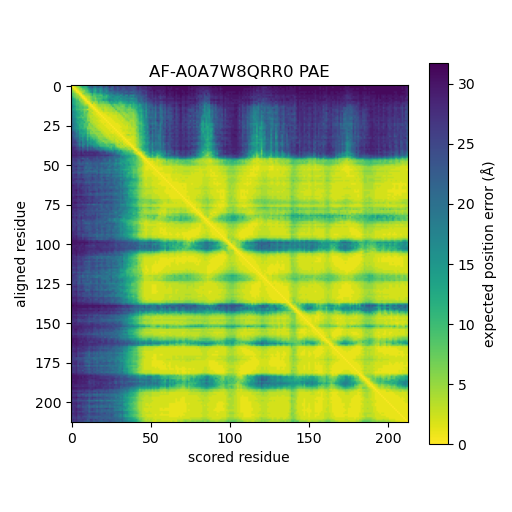M 1294 O O . TYR A 1 182 ? -5.495 3.661 10.987 1.00 96.75 182 TYR A O 1
ATOM 1302 N N . GLY A 1 183 ? -7.639 3.341 10.387 1.00 93.56 183 GLY A N 1
ATOM 1303 C CA . GLY A 1 183 ? -8.187 4.393 11.235 1.00 93.56 183 GLY A CA 1
ATOM 1304 C C . GLY A 1 183 ? -9.700 4.300 11.408 1.00 93.56 183 GLY A C 1
ATOM 1305 O O . GLY A 1 183 ? -10.357 3.400 10.891 1.00 93.56 183 GLY A O 1
ATOM 1306 N N . GLY A 1 184 ? -10.262 5.237 12.172 1.00 86.50 184 GLY A N 1
ATOM 1307 C CA . GLY A 1 184 ? -11.711 5.446 12.206 1.00 86.50 184 GLY A CA 1
ATOM 1308 C C . GLY A 1 184 ? -12.174 6.284 11.015 1.00 86.50 184 GLY A C 1
ATOM 1309 O O . GLY A 1 184 ? -11.410 7.109 10.520 1.00 86.50 184 GLY A O 1
ATOM 1310 N N . ALA A 1 185 ? -13.421 6.098 10.583 1.00 74.12 185 ALA A N 1
ATOM 1311 C CA . ALA A 1 185 ? -14.033 6.988 9.604 1.00 74.12 185 ALA A CA 1
ATOM 1312 C C . ALA A 1 185 ? -14.143 8.418 10.170 1.00 74.12 185 ALA A C 1
ATOM 1314 O O . ALA A 1 185 ? -14.580 8.617 11.309 1.00 74.12 185 ALA A O 1
ATOM 1315 N N . ASP A 1 186 ? -13.748 9.411 9.373 1.00 69.50 186 ASP A N 1
ATOM 1316 C CA . ASP A 1 186 ? -13.810 10.818 9.767 1.00 69.50 186 ASP A CA 1
ATOM 1317 C C . ASP A 1 186 ? -15.251 11.230 10.100 1.00 69.50 186 ASP A C 1
ATOM 1319 O O . ASP A 1 186 ? -16.184 10.983 9.337 1.00 69.50 186 ASP A O 1
ATOM 1323 N N . GLY A 1 187 ? -15.439 11.886 11.249 1.00 65.81 187 GLY A N 1
ATOM 1324 C CA . GLY A 1 187 ? -16.750 12.388 11.670 1.00 65.81 187 GLY A CA 1
ATOM 1325 C C . GLY A 1 187 ? -17.747 11.315 12.119 1.00 65.81 187 GLY A C 1
ATOM 1326 O O . GLY A 1 187 ? -18.922 11.634 12.284 1.00 65.81 187 GLY A O 1
ATOM 1327 N N . ALA A 1 188 ? -17.306 10.071 12.330 1.00 71.25 188 ALA A N 1
ATOM 1328 C CA . ALA A 1 188 ? -18.144 9.032 12.912 1.00 71.25 188 ALA A CA 1
ATOM 1329 C C . ALA A 1 188 ? -18.482 9.318 14.386 1.00 71.25 188 ALA A C 1
ATOM 1331 O O . ALA A 1 188 ? -17.626 9.740 15.168 1.00 71.25 188 ALA A O 1
ATOM 1332 N N . ASP A 1 189 ? -19.725 9.031 14.772 1.00 68.25 189 ASP A N 1
ATOM 1333 C CA . ASP A 1 189 ? -20.163 9.103 16.163 1.00 68.25 189 ASP A CA 1
ATOM 1334 C C . ASP A 1 189 ? -19.512 7.992 17.003 1.00 68.25 189 ASP A C 1
ATOM 1336 O O . ASP A 1 189 ? -19.456 6.830 16.598 1.00 68.25 189 ASP A O 1
ATOM 1340 N N . GLY A 1 190 ? -19.056 8.350 18.207 1.00 70.31 190 GLY A N 1
ATOM 1341 C CA . GLY A 1 190 ? -18.522 7.425 19.210 1.00 70.31 190 GLY A CA 1
ATOM 1342 C C . GLY A 1 190 ? -17.055 7.681 19.583 1.00 70.31 190 GLY A C 1
ATOM 1343 O O . GLY A 1 190 ? -16.461 8.681 19.175 1.00 70.31 190 GLY A O 1
ATOM 1344 N N . PRO A 1 191 ? -16.468 6.831 20.445 1.00 72.56 191 PRO A N 1
ATOM 1345 C CA . PRO A 1 191 ? -15.117 7.048 20.944 1.00 72.56 191 PRO A CA 1
ATOM 1346 C C . PRO A 1 191 ? -14.082 6.871 19.819 1.00 72.56 191 PRO A C 1
ATOM 1348 O O . PRO A 1 191 ? -14.133 5.876 19.087 1.00 72.56 191 PRO A O 1
ATOM 1351 N N . PRO A 1 192 ? -13.119 7.799 19.682 1.00 77.50 192 PRO A N 1
ATOM 1352 C CA . PRO A 1 192 ? -12.094 7.691 18.656 1.00 77.50 192 PRO A CA 1
ATOM 1353 C C . PRO A 1 192 ? -11.242 6.439 18.884 1.00 77.50 192 PRO A C 1
ATOM 1355 O O . PRO A 1 192 ? -10.966 6.055 20.022 1.00 77.50 192 PRO A O 1
ATOM 1358 N N . LEU A 1 193 ? -10.811 5.810 17.790 1.00 86.69 193 LEU A N 1
ATOM 1359 C CA . LEU A 1 193 ? -9.766 4.792 17.850 1.00 86.69 193 LEU A CA 1
ATOM 1360 C C . LEU A 1 193 ? -8.467 5.473 18.279 1.00 86.69 193 LEU A C 1
ATOM 1362 O O . LEU A 1 193 ? -8.118 6.497 17.704 1.00 86.69 193 LEU A O 1
ATOM 1366 N N . GLY A 1 194 ? -7.754 4.930 19.262 1.00 89.56 194 GLY A N 1
ATOM 1367 C CA . GLY A 1 194 ? -6.432 5.443 19.609 1.00 89.56 194 GLY A CA 1
ATOM 1368 C C . GLY A 1 194 ? -5.383 4.998 18.591 1.00 89.56 194 GLY A C 1
ATOM 1369 O O . GLY A 1 194 ? -5.415 3.868 18.111 1.00 89.56 194 GLY A O 1
ATOM 1370 N N . TYR A 1 195 ? -4.388 5.839 18.314 1.00 90.50 195 TYR A N 1
ATOM 1371 C CA . TYR A 1 195 ? -3.320 5.516 17.363 1.00 90.50 195 TYR A CA 1
ATOM 1372 C C . TYR A 1 195 ? -2.567 4.218 17.640 1.00 90.50 195 TYR A C 1
ATOM 1374 O O . TYR A 1 195 ? -2.135 3.567 16.698 1.00 90.50 195 TYR A O 1
ATOM 1382 N N . GLN A 1 196 ? -2.366 3.829 18.901 1.00 92.62 196 GLN A N 1
ATOM 1383 C CA . GLN A 1 196 ? -1.661 2.573 19.187 1.00 92.62 196 GLN A CA 1
ATOM 1384 C C . GLN A 1 196 ? -2.473 1.355 18.736 1.00 92.62 196 GLN A C 1
ATOM 1386 O O . GLN A 1 196 ? -1.905 0.418 18.172 1.00 92.62 196 GLN A O 1
ATOM 1391 N N . ASP A 1 197 ? -3.794 1.403 18.899 1.00 93.81 197 ASP A N 1
ATOM 1392 C CA . ASP A 1 197 ? -4.695 0.363 18.402 1.00 93.81 197 ASP A CA 1
ATOM 1393 C C . ASP A 1 197 ? -4.730 0.393 16.872 1.00 93.81 197 ASP A C 1
ATOM 1395 O O . ASP A 1 197 ? -4.614 -0.647 16.226 1.00 93.81 197 ASP A O 1
ATOM 1399 N N . ALA A 1 198 ? -4.782 1.595 16.287 1.00 94.56 198 ALA A N 1
ATOM 1400 C CA . ALA A 1 198 ? -4.738 1.764 14.842 1.00 94.56 198 ALA A CA 1
ATOM 1401 C C . ALA A 1 198 ? -3.441 1.223 14.225 1.00 94.56 198 ALA A C 1
ATOM 1403 O O . ALA A 1 198 ? -3.468 0.518 13.221 1.00 94.56 198 ALA A O 1
ATOM 1404 N N . ARG A 1 199 ? -2.299 1.506 14.860 1.00 95.50 199 ARG A N 1
ATOM 1405 C CA . ARG A 1 199 ? -0.976 1.016 14.460 1.00 95.50 199 ARG A CA 1
ATOM 1406 C C . ARG A 1 199 ? -0.904 -0.496 14.561 1.00 95.50 199 ARG A C 1
ATOM 1408 O O . ARG A 1 199 ? -0.377 -1.126 13.656 1.00 95.50 199 ARG A O 1
ATOM 1415 N N . THR A 1 200 ? -1.420 -1.068 15.643 1.00 96.56 200 THR A N 1
ATOM 1416 C CA . THR A 1 200 ? -1.430 -2.523 15.836 1.00 96.56 200 THR A CA 1
ATOM 1417 C C . THR A 1 200 ? -2.225 -3.211 14.728 1.00 96.56 200 THR A C 1
ATOM 1419 O O . THR A 1 200 ? -1.729 -4.160 14.128 1.00 96.56 200 THR A O 1
ATOM 1422 N N . ALA A 1 201 ? -3.407 -2.688 14.393 1.00 96.81 201 ALA A N 1
ATOM 1423 C CA . ALA A 1 201 ? -4.221 -3.208 13.298 1.00 96.81 201 ALA A CA 1
ATOM 1424 C C . ALA A 1 201 ? -3.558 -3.017 11.920 1.00 96.81 201 ALA A C 1
ATOM 1426 O O . ALA A 1 201 ? -3.541 -3.951 11.124 1.00 96.81 201 ALA A O 1
ATOM 1427 N N . ALA A 1 202 ? -2.956 -1.851 11.651 1.00 97.44 202 ALA A N 1
ATOM 1428 C CA . ALA A 1 202 ? -2.241 -1.598 10.398 1.00 97.44 202 ALA A CA 1
ATOM 1429 C C . ALA A 1 202 ? -1.040 -2.542 10.209 1.00 97.44 202 ALA A C 1
ATOM 1431 O O . ALA A 1 202 ? -0.841 -3.059 9.114 1.00 97.44 202 ALA A O 1
ATOM 1432 N N . VAL A 1 203 ? -0.260 -2.793 11.269 1.00 97.94 203 VAL A N 1
ATOM 1433 C CA . VAL A 1 203 ? 0.879 -3.727 11.232 1.00 97.94 203 VAL A CA 1
ATOM 1434 C C . VAL A 1 203 ? 0.395 -5.155 10.993 1.00 97.94 203 VAL A C 1
ATOM 1436 O O . VAL A 1 203 ? 0.898 -5.808 10.088 1.00 97.94 203 VAL A O 1
ATOM 1439 N N . ALA A 1 204 ? -0.623 -5.614 11.726 1.00 98.19 204 ALA A N 1
ATOM 1440 C CA . ALA A 1 204 ? -1.170 -6.958 11.545 1.00 98.19 204 ALA A CA 1
ATOM 1441 C C . ALA A 1 204 ? -1.734 -7.175 10.128 1.00 98.19 204 ALA A C 1
ATOM 1443 O O . ALA A 1 204 ? -1.521 -8.226 9.524 1.00 98.19 204 ALA A O 1
ATOM 1444 N N . ALA A 1 205 ? -2.420 -6.171 9.571 1.00 98.38 205 ALA A N 1
ATOM 1445 C CA . ALA A 1 205 ? -2.904 -6.230 8.197 1.00 98.38 205 ALA A CA 1
ATOM 1446 C C . ALA A 1 205 ? -1.749 -6.266 7.186 1.00 98.38 205 ALA A C 1
ATOM 1448 O O . ALA A 1 205 ? -1.777 -7.064 6.252 1.00 98.38 205 ALA A O 1
ATOM 1449 N N . ALA A 1 206 ? -0.714 -5.448 7.393 1.00 98.38 206 ALA A N 1
ATOM 1450 C CA . ALA A 1 206 ? 0.475 -5.442 6.550 1.00 98.38 206 ALA A CA 1
ATOM 1451 C C . ALA A 1 206 ? 1.226 -6.784 6.584 1.00 98.38 206 ALA A C 1
ATOM 1453 O O . ALA A 1 206 ? 1.614 -7.267 5.527 1.00 98.38 206 ALA A O 1
ATOM 1454 N N . GLU A 1 207 ? 1.374 -7.420 7.752 1.00 98.31 207 GLU A N 1
ATOM 1455 C CA . GLU A 1 207 ? 1.987 -8.755 7.887 1.00 98.31 207 GLU A CA 1
ATOM 1456 C C . GLU A 1 207 ? 1.195 -9.820 7.125 1.00 98.31 207 GLU A C 1
ATOM 1458 O O . GLU A 1 207 ? 1.766 -10.638 6.405 1.00 98.31 207 GLU A O 1
ATOM 1463 N N . GLY A 1 208 ? -0.134 -9.788 7.239 1.00 97.81 208 GLY A N 1
ATOM 1464 C CA . GLY A 1 208 ? -0.994 -10.713 6.509 1.00 97.81 208 GLY A CA 1
ATOM 1465 C C . GLY A 1 208 ? -0.957 -10.509 4.991 1.00 97.81 208 GLY A C 1
ATOM 1466 O O . GLY A 1 208 ? -1.042 -11.486 4.250 1.00 97.81 208 GLY A O 1
ATOM 1467 N N . ILE A 1 209 ? -0.809 -9.262 4.529 1.00 98.00 209 ILE A N 1
ATOM 1468 C CA . ILE A 1 209 ? -0.624 -8.948 3.106 1.00 98.00 209 ILE A CA 1
ATOM 1469 C C . ILE A 1 209 ? 0.750 -9.423 2.635 1.00 98.00 209 ILE A C 1
ATOM 1471 O O . ILE A 1 209 ? 0.813 -10.115 1.628 1.00 98.00 209 ILE A O 1
ATOM 1475 N N . GLU A 1 210 ? 1.829 -9.106 3.361 1.00 97.12 210 GLU A N 1
ATOM 1476 C CA . GLU A 1 210 ? 3.203 -9.509 3.015 1.00 97.12 210 GLU A CA 1
ATOM 1477 C C . GLU A 1 210 ? 3.323 -11.023 2.827 1.00 97.12 210 GLU A C 1
ATOM 1479 O O . GLU A 1 210 ? 3.928 -11.468 1.854 1.00 97.12 210 GLU A O 1
ATOM 1484 N N . ALA A 1 211 ? 2.687 -11.800 3.707 1.00 95.69 211 ALA A N 1
ATOM 1485 C CA . ALA A 1 211 ? 2.699 -13.257 3.651 1.00 95.69 211 ALA A CA 1
ATOM 1486 C C . ALA A 1 211 ? 1.930 -13.848 2.452 1.00 95.69 211 ALA A C 1
ATOM 1488 O O . ALA A 1 211 ? 2.086 -15.036 2.157 1.00 95.69 211 ALA A O 1
ATOM 1489 N N . ALA A 1 212 ? 1.066 -13.059 1.805 1.00 93.44 212 ALA A N 1
ATOM 1490 C CA . ALA A 1 212 ? 0.236 -13.484 0.680 1.00 93.44 212 ALA A CA 1
ATOM 1491 C C . ALA A 1 212 ? 0.788 -13.069 -0.693 1.00 93.44 212 ALA A C 1
ATOM 1493 O O . ALA A 1 212 ? 0.398 -13.665 -1.699 1.00 93.44 212 ALA A O 1
ATOM 1494 N N . ILE A 1 213 ? 1.678 -12.074 -0.724 1.00 90.50 213 ILE A N 1
ATOM 1495 C CA . ILE A 1 213 ? 2.437 -11.648 -1.914 1.00 90.50 213 ILE A CA 1
ATOM 1496 C C . ILE A 1 213 ? 3.826 -12.286 -1.941 1.00 90.50 213 ILE A C 1
ATOM 1498 O O . ILE A 1 213 ? 4.533 -12.157 -2.959 1.00 90.50 213 ILE A O 1
#

Radius of gyration: 27.61 Å; Cα contacts (8 Å, |Δi|>4): 409; chains: 1; bounding box: 48×40×96 Å

pLDDT: mean 84.27, std 13.85, range [40.75, 98.38]

Mean predicted aligned error: 11.09 Å